Protein 2ERV (pdb70)

Solvent-accessible surface area: 14396 Å² total; per-residue (Å²): 62,21,52,4,52,5,81,8,36,13,49,58,96,16,68,2,100,16,108,5,73,2,105,77,42,136,133,32,99,182,118,92,111,78,6,74,29,14,3,14,110,1,29,6,79,3,77,1,78,27,40,122,68,8,81,27,42,75,1,117,8,89,0,39,0,97,14,44,18,75,65,39,118,61,78,58,59,16,91,10,49,8,95,8,95,5,42,9,73,17,51,110,0,8,54,19,23,1,10,23,38,129,10,100,0,50,8,112,10,40,14,71,60,53,77,96,20,44,5,39,7,85,7,30,5,10,1,13,5,22,10,122,115,95,67,16,56,2,0,7,8,88,13,112,2,88,18,81,55,144,61,23,50,8,52,5,79,7,36,14,44,61,99,24,68,2,86,15,108,5,73,0,105,86,36,131,115,54,90,198,124,84,111,77,5,46,41,13,3,11,112,2,30,5,77,3,74,2,74,70,113,25,42,77,2,118,9,90,0,38,0,94,15,50,12,70,61,42,126,63,81,65,58,16,93,8,48,8,94,8,89,4,40,7,74,18,50,167,0,34,120,24,54,0,14,21,44,126,7,94,0,48,7,110,12,39,14,67,60,57,75,101,20,48,6,40,8,87,8,29,6,11,1,12,5,23,11,127,116,100,62,13,59,0,1,5,6,83,14,111,2,87,17,76,59,133

Foldseek 3Di:
DKWKWKWWAKPVGWIKIKIKDKAWPPDWAPDDLFFTKGWIKMWMWMWTDAAVFGHIKIKIKIWIKIKTWTDDAQKIKIKIWIKIKMFMPDQTGHPDRQQHRIWMKTKIWIWIAGNQGKIKIWMKIKIHHVPPGPPGRIMITIIIMIMHHD/DKWKWKWWAKPVGWIKIKIKDKAWPPDWDPQDLQFTKGWIKMWMWMWAPACIKIKIWIWTKIKTWGDDAFKIKIKIWIKTKMFIPAQCGHNFGQQHRIWMKTKIWIWIQGNQRKIKIWMKIKIHHVPPGPPGRIMIITIIMIMHHD

Secondary structure (DSSP, 8-state):
-EEEEEEEE-TTS-EEEEEEEEEE----EEEETTEEEEEEEEEEEEEE---SS-SSEEEEEEEEEEEEEE--SSEEEEEEEEEEEEEESSSEETTEE-S-SEEEEEEEEEEEEETTS-EEEEEEEEEE-TTSSTT---EEEEEE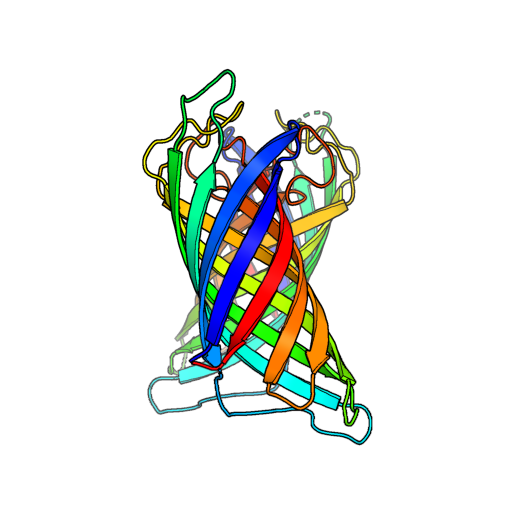EEEEE-/-EEEEEEEE-TTS-EEEEEEEEEE----EEEETTEEEEEEEEEEEEEE----EEEEEEEEEEEEEE--SSEEEEEEEEEEEEEESSSEETTEE-SSSEEEEEEEEEEEEETTS-EEEEEEEEEE-TTSSTT---EEEEEEEEEEE-

InterPro domains:
  IPR011250 Outer membrane protein/outer membrane enzyme PagP, beta-barrel [SSF56925] (33-148)
  IPR018550 Lipid A 3-O-deacylase-related [PF09411] (38-171)
  IPR018550 Lipid A 3-O-deacylase-related [PIRSF029681] (3-171)

Structure (mmCIF, N/CA/C/O backbone):
data_2ERV
#
_entry.id   2ERV
#
_cell.length_a   92.264
_cell.length_b   48.993
_cell.length_c   105.026
_cell.angle_alpha   90.00
_cell.angle_beta   115.46
_cell.angle_gamma   90.00
#
_symmetry.space_group_name_H-M   'C 1 2 1'
#
loop_
_entity.id
_entity.type
_entity.pdbx_description
1 polymer 'hypothetical protein Paer03002360'
2 non-polymer 'CALCIUM ION'
3 non-polymer 'PENTAETHYLENE GLYCOL MONODECYL ETHER'
4 water water
#
loop_
_atom_site.group_PDB
_atom_site.id
_atom_site.type_symbol
_atom_site.label_atom_id
_atom_site.label_alt_id
_atom_site.label_comp_id
_atom_site.label_asym_id
_atom_site.label_entity_id
_atom_site.label_seq_id
_atom_site.pdbx_PDB_ins_code
_atom_site.Cartn_x
_atom_site.Cartn_y
_atom_site.Cartn_z
_atom_site.occupancy
_atom_site.B_iso_or_equiv
_atom_site.auth_seq_id
_atom_site.auth_comp_id
_atom_site.auth_asym_id
_atom_site.auth_atom_id
_atom_site.pdbx_PDB_model_num
ATOM 1 N N . ALA A 1 1 ? 5.970 21.098 11.344 1.00 32.00 1 ALA A N 1
ATOM 2 C CA . ALA A 1 1 ? 6.177 21.343 12.777 1.00 29.58 1 ALA A CA 1
ATOM 3 C C . ALA A 1 1 ? 6.340 19.984 13.455 1.00 29.53 1 ALA A C 1
ATOM 4 O O . ALA A 1 1 ? 5.887 18.946 12.924 1.00 28.01 1 ALA A O 1
ATOM 6 N N . ASP A 1 2 ? 7.028 19.981 14.611 1.00 27.94 2 ASP A N 1
ATOM 7 C CA . ASP A 1 2 ? 7.429 18.752 15.271 1.00 28.28 2 ASP A CA 1
ATOM 8 C C . ASP A 1 2 ? 7.024 19.029 16.723 1.00 26.21 2 ASP A C 1
ATOM 9 O O . ASP A 1 2 ? 7.135 20.146 17.174 1.00 25.19 2 ASP A O 1
ATOM 14 N N . VAL A 1 3 ? 6.496 18.042 17.439 1.00 24.44 3 VAL A N 1
ATOM 15 C CA . VAL A 1 3 ? 6.231 18.234 18.845 1.00 24.04 3 VAL A CA 1
ATOM 16 C C . VAL A 1 3 ? 7.307 17.421 19.593 1.00 24.45 3 VAL A C 1
ATOM 17 O O . VAL A 1 3 ? 7.765 16.384 19.095 1.00 24.84 3 VAL A O 1
ATOM 21 N N . SER A 1 4 ? 7.713 17.877 20.769 1.00 24.32 4 SER A N 1
ATOM 22 C CA . SER A 1 4 ? 8.721 17.151 21.525 1.00 25.00 4 SER A CA 1
ATOM 23 C C . SER A 1 4 ? 8.365 17.061 22.994 1.00 25.66 4 SER A C 1
ATOM 24 O O . SER A 1 4 ? 7.639 17.902 23.515 1.00 25.39 4 SER A O 1
ATOM 27 N N . ALA A 1 5 ? 8.853 16.007 23.633 1.00 26.12 5 ALA A N 1
ATOM 28 C CA . ALA A 1 5 ? 8.684 15.831 25.073 1.00 25.69 5 ALA A CA 1
ATOM 29 C C . ALA A 1 5 ? 10.058 15.538 25.595 1.00 26.52 5 ALA A C 1
ATOM 30 O O . ALA A 1 5 ? 10.823 14.878 24.898 1.00 27.41 5 ALA A O 1
ATOM 32 N N . ALA A 1 6 ? 10.376 16.065 26.783 1.00 24.97 6 ALA A N 1
ATOM 33 C CA . ALA A 1 6 ? 11.706 15.889 27.378 1.00 26.83 6 ALA A CA 1
ATOM 34 C C . ALA A 1 6 ? 11.605 15.831 28.871 1.00 26.71 6 ALA A C 1
ATOM 35 O O . ALA A 1 6 ? 10.923 16.685 29.502 1.00 26.27 6 ALA A O 1
ATOM 37 N N . VAL A 1 7 ? 12.271 14.829 29.437 1.00 26.51 7 VAL A N 1
ATOM 38 C CA . VAL A 1 7 ? 12.397 14.726 30.892 1.00 25.40 7 VAL A CA 1
ATOM 39 C C . VAL A 1 7 ? 13.831 14.935 31.267 1.00 24.20 7 VAL A C 1
ATOM 40 O O . VAL A 1 7 ? 14.734 14.419 30.615 1.00 23.66 7 VAL A O 1
ATOM 44 N N . GLY A 1 8 ? 14.073 15.622 32.372 1.00 23.96 8 GLY A N 1
ATOM 45 C CA . GLY A 1 8 ? 15.447 15.942 32.725 1.00 23.60 8 GLY A CA 1
ATOM 46 C C . GLY A 1 8 ? 15.598 16.260 34.182 1.00 23.18 8 GLY A C 1
ATOM 47 O O . GLY A 1 8 ? 14.657 16.061 34.970 1.00 22.76 8 GLY A O 1
ATOM 48 N N . ALA A 1 9 ? 16.782 16.750 34.547 1.00 22.23 9 ALA A N 1
ATOM 49 C CA . ALA A 1 9 ? 17.056 17.134 35.938 1.00 23.27 9 ALA A CA 1
ATOM 50 C C . ALA A 1 9 ? 17.926 18.362 35.992 1.00 22.62 9 ALA A C 1
ATOM 51 O O . ALA A 1 9 ? 18.711 18.604 35.066 1.00 23.58 9 ALA A O 1
ATOM 53 N N . THR A 1 10 ? 17.832 19.130 37.071 1.00 23.66 10 THR A N 1
ATOM 54 C CA . THR A 1 10 ? 18.645 20.374 37.187 1.00 24.27 10 THR A CA 1
ATOM 55 C C . THR A 1 10 ? 20.028 20.036 37.762 1.00 25.08 10 THR A C 1
ATOM 56 O O . THR A 1 10 ? 20.258 18.900 38.169 1.00 24.95 10 THR A O 1
ATOM 60 N N . GLY A 1 11 ? 20.916 21.016 37.862 1.00 25.29 11 GLY A N 1
ATOM 61 C CA . GLY A 1 11 ? 22.174 20.800 38.616 1.00 27.48 11 GLY A CA 1
ATOM 62 C C . GLY A 1 11 ? 21.961 20.424 40.091 1.00 29.04 11 GLY A C 1
ATOM 63 O O . GLY A 1 11 ? 22.855 19.847 40.742 1.00 29.39 11 GLY A O 1
ATOM 64 N N . GLN A 1 12 ? 20.783 20.753 40.623 1.00 28.98 12 GLN A N 1
ATOM 65 C CA . GLN A 1 12 ? 20.419 20.472 42.032 1.00 28.83 12 GLN A CA 1
ATOM 66 C C . GLN A 1 12 ? 19.584 19.167 42.158 1.00 29.77 12 GLN A C 1
ATOM 67 O O . GLN A 1 12 ? 19.033 18.849 43.222 1.00 29.90 12 GLN A O 1
ATOM 73 N N . SER A 1 13 ? 19.518 18.415 41.070 1.00 29.33 13 SER A N 1
ATOM 74 C CA . SER A 1 13 ? 18.822 17.114 41.027 1.00 31.12 13 SER A CA 1
ATOM 75 C C . SER A 1 13 ? 17.289 17.210 41.173 1.00 30.52 13 SER A C 1
ATOM 76 O O . SER A 1 13 ? 16.648 16.239 41.591 1.00 32.57 13 SER A O 1
ATOM 79 N N . GLY A 1 14 ? 16.695 18.356 40.838 1.00 28.50 14 GLY A N 1
ATOM 80 C CA . GLY A 1 14 ? 15.237 18.443 40.734 1.00 27.00 14 GLY A CA 1
ATOM 81 C C . GLY A 1 14 ? 14.811 18.063 39.311 1.00 26.82 14 GLY A C 1
ATOM 82 O O . GLY A 1 14 ? 15.572 18.244 38.368 1.00 26.36 14 GLY A O 1
ATOM 83 N N . MET A 1 15 ? 13.592 17.568 39.140 1.00 25.82 15 MET A N 1
ATOM 84 C CA . MET A 1 15 ? 13.097 17.094 37.799 1.00 25.54 15 MET A CA 1
ATOM 85 C C . MET A 1 15 ? 12.630 18.291 36.978 1.00 24.02 15 MET A C 1
ATOM 86 O O . MET A 1 15 ? 12.199 19.265 37.556 1.00 25.33 15 MET A O 1
ATOM 91 N N . THR A 1 16 ? 12.732 18.210 35.657 1.00 22.55 16 THR A N 1
ATOM 92 C CA . THR A 1 16 ? 12.160 19.181 34.772 1.00 22.31 16 THR A CA 1
ATOM 93 C C . THR A 1 16 ? 11.439 18.380 33.736 1.00 23.46 16 THR A C 1
ATOM 94 O O . THR A 1 16 ? 11.827 17.220 33.425 1.00 23.13 16 THR A O 1
ATOM 98 N N . TYR A 1 17 ? 10.383 18.959 33.193 1.00 24.12 17 TYR A N 1
ATOM 99 C CA . TYR A 1 17 ? 9.598 18.243 32.188 1.00 24.79 17 TYR A CA 1
ATOM 100 C C . TYR A 1 17 ? 9.290 19.287 31.165 1.00 24.62 17 TYR A C 1
ATOM 101 O O . TYR A 1 17 ? 8.814 20.348 31.549 1.00 25.26 17 TYR A O 1
ATOM 110 N N . ARG A 1 18 ? 9.508 19.006 29.876 1.00 23.56 18 ARG A N 1
ATOM 111 C CA . ARG A 1 18 ? 9.366 20.042 28.859 1.00 23.10 18 ARG A CA 1
ATOM 112 C C . ARG A 1 18 ? 8.549 19.566 27.688 1.00 23.93 18 ARG A C 1
ATOM 113 O O . ARG A 1 18 ? 8.782 18.480 27.159 1.00 25.45 18 ARG A O 1
ATOM 121 N N . LEU A 1 19 ? 7.596 20.380 27.265 1.00 23.40 19 LEU A N 1
ATOM 122 C CA . LEU A 1 19 ? 6.848 20.052 26.044 1.00 24.92 19 LEU A CA 1
ATOM 123 C C . LEU A 1 19 ? 7.173 21.146 25.065 1.00 25.72 19 LEU A C 1
ATOM 124 O O . LEU A 1 19 ? 7.260 22.300 25.475 1.00 24.73 19 LEU A O 1
ATOM 129 N N . GLY A 1 20 ? 7.360 20.799 23.787 1.00 24.68 20 GLY A N 1
ATOM 130 C CA . GLY A 1 20 ? 7.900 21.756 22.853 1.00 24.01 20 GLY A CA 1
ATOM 131 C C . GLY A 1 20 ? 7.284 21.650 21.469 1.00 24.33 20 GLY A C 1
ATOM 132 O O . GLY A 1 20 ? 6.735 20.621 21.086 1.00 22.90 20 GLY A O 1
ATOM 133 N N . LEU A 1 21 ? 7.369 22.736 20.721 1.00 23.80 21 LEU A N 1
ATOM 134 C CA . LEU A 1 21 ? 7.016 22.702 19.304 1.00 25.38 21 LEU A CA 1
ATOM 135 C C . LEU A 1 21 ? 8.198 23.301 18.566 1.00 25.89 21 LEU A C 1
ATOM 136 O O . LEU A 1 21 ? 8.781 24.258 19.073 1.00 25.90 21 LEU A O 1
ATOM 141 N N . SER A 1 22 ? 8.527 22.759 17.385 1.00 25.66 22 SER A N 1
ATOM 142 C CA . SER A 1 22 ? 9.686 23.135 16.607 1.00 27.41 22 SER A CA 1
ATOM 143 C C . SER A 1 22 ? 9.249 23.376 15.180 1.00 27.73 22 SER A C 1
ATOM 144 O O . SER A 1 22 ? 8.432 22.607 14.678 1.00 28.76 22 SER A O 1
ATOM 147 N N . TRP A 1 23 ? 9.836 24.395 14.520 1.00 28.31 23 TRP A N 1
ATOM 148 C CA . TRP A 1 23 ? 9.585 24.675 13.116 1.00 28.28 23 TRP A CA 1
ATOM 149 C C . TRP A 1 23 ? 10.903 24.723 12.351 1.00 28.71 23 TRP A C 1
ATOM 150 O O . TRP A 1 23 ? 11.732 25.624 12.557 1.00 27.54 23 TRP A O 1
ATOM 161 N N . ASP A 1 24 ? 11.090 23.748 11.465 1.00 29.14 24 ASP A N 1
ATOM 162 C CA . ASP A 1 24 ? 12.309 23.627 10.687 1.00 30.52 24 ASP A CA 1
ATOM 163 C C . ASP A 1 24 ? 12.459 24.904 9.864 1.00 29.90 24 ASP A C 1
ATOM 164 O O . ASP A 1 24 ? 11.488 25.344 9.268 1.00 28.50 24 ASP A O 1
ATOM 169 N N . TRP A 1 25 ? 13.668 25.466 9.786 1.00 29.20 25 TRP A N 1
ATOM 170 C CA . TRP A 1 25 ? 13.901 26.643 8.920 1.00 29.40 25 TRP A CA 1
ATOM 171 C C . TRP A 1 25 ? 13.769 26.309 7.447 1.00 30.44 25 TRP A C 1
ATOM 172 O O . TRP A 1 25 ? 13.532 27.219 6.627 1.00 31.61 25 TRP A O 1
ATOM 183 N N . ASP A 1 26 ? 13.954 25.033 7.105 1.00 30.42 26 ASP A N 1
ATOM 184 C CA . ASP A 1 26 ? 14.079 24.890 5.574 0.00 20.00 26 ASP A CA 1
ATOM 185 C C . ASP A 1 26 ? 14.982 25.788 4.402 1.00 38.81 26 ASP A C 1
ATOM 186 O O . ASP A 1 26 ? 14.603 26.579 3.537 1.00 38.85 26 ASP A O 1
ATOM 191 N N . LYS A 1 27 ? 16.028 26.014 5.191 1.00 38.22 27 LYS A N 1
ATOM 192 C CA . LYS A 1 27 ? 17.274 26.577 4.667 1.00 36.87 27 LYS A CA 1
ATOM 193 C C . LYS A 1 27 ? 18.427 25.833 5.266 1.00 35.71 27 LYS A C 1
ATOM 194 O O . LYS A 1 27 ? 18.431 25.525 6.471 1.00 35.76 27 LYS A O 1
ATOM 200 N N . SER A 1 28 ? 19.419 25.580 4.433 1.00 33.19 28 SER A N 1
ATOM 201 C CA . SER A 1 28 ? 20.673 24.958 4.819 1.00 33.04 28 SER A CA 1
ATOM 202 C C . SER A 1 28 ? 21.851 25.767 4.268 1.00 32.86 28 SER A C 1
ATOM 203 O O . SER A 1 28 ? 21.695 26.511 3.296 1.00 31.08 28 SER A O 1
ATOM 206 N N . TRP A 1 29 ? 22.992 25.655 4.940 1.00 32.76 29 TRP A N 1
ATOM 207 C CA . TRP A 1 29 ? 24.257 26.272 4.540 1.00 33.28 29 TRP A CA 1
ATOM 208 C C . TRP A 1 29 ? 25.370 25.246 4.739 1.00 33.45 29 TRP A C 1
ATOM 209 O O . TRP A 1 29 ? 25.196 24.225 5.431 1.00 32.00 29 TRP A O 1
ATOM 220 N N . TRP A 1 30 ? 26.532 25.559 4.194 1.00 34.85 30 TRP A N 1
ATOM 221 C CA . TRP A 1 30 ? 27.748 24.730 4.309 1.00 36.97 30 TRP A CA 1
ATOM 222 C C . TRP A 1 30 ? 27.516 23.263 3.984 1.00 36.84 30 TRP A C 1
ATOM 223 O O . TRP A 1 30 ? 28.093 22.374 4.637 1.00 35.48 30 TRP A O 1
ATOM 234 N N . GLN A 1 31 ? 26.715 23.010 2.949 1.00 36.46 31 GLN A N 1
ATOM 235 C CA . GLN A 1 31 ? 26.367 21.639 2.612 1.00 36.47 31 GLN A CA 1
ATOM 236 C C . GLN A 1 31 ? 27.493 20.989 1.859 1.00 36.94 31 GLN A C 1
ATOM 237 O O . GLN A 1 31 ? 27.959 21.523 0.829 1.00 36.77 31 GLN A O 1
ATOM 243 N N . THR A 1 32 ? 27.947 19.851 2.395 1.00 35.55 32 THR A N 1
ATOM 244 C CA . THR A 1 32 ? 29.029 19.049 1.808 1.00 35.70 32 THR A CA 1
ATOM 245 C C . THR A 1 32 ? 28.629 17.583 1.994 1.00 35.95 32 THR A C 1
ATOM 246 O O . THR A 1 32 ? 27.546 17.284 2.570 1.00 35.00 32 THR A O 1
ATOM 250 N N . SER A 1 33 ? 29.517 16.675 1.583 1.00 34.67 33 SER A N 1
ATOM 251 C CA . SER A 1 33 ? 29.302 15.248 1.802 1.00 35.20 33 SER A CA 1
ATOM 252 C C . SER A 1 33 ? 29.269 14.938 3.314 1.00 34.47 33 SER A C 1
ATOM 253 O O . SER A 1 33 ? 28.690 13.937 3.742 1.00 35.83 33 SER A O 1
ATOM 256 N N . THR A 1 34 ? 29.866 15.817 4.116 1.00 32.80 34 THR A N 1
ATOM 257 C CA . THR A 1 34 ? 29.888 15.659 5.568 1.00 32.76 34 THR A CA 1
ATOM 258 C C . THR A 1 34 ? 28.535 15.863 6.231 1.00 31.10 34 THR A C 1
ATOM 259 O O . THR A 1 34 ? 28.195 15.136 7.166 1.00 29.18 34 THR A O 1
ATOM 263 N N . GLY A 1 35 ? 27.765 16.836 5.738 1.00 30.00 35 GLY A N 1
ATOM 264 C CA . GLY A 1 35 ? 26.533 17.235 6.397 1.00 28.89 35 GLY A CA 1
ATOM 265 C C . GLY A 1 35 ? 26.212 18.659 5.994 1.00 30.14 35 GLY A C 1
ATOM 266 O O . GLY A 1 35 ? 26.694 19.135 4.944 1.00 28.91 35 GLY A O 1
ATOM 267 N N . ARG A 1 36 ? 25.425 19.353 6.824 1.00 28.16 36 ARG A N 1
ATOM 268 C CA . ARG A 1 36 ? 25.006 20.703 6.496 1.00 28.27 36 ARG A CA 1
ATOM 269 C C . ARG A 1 36 ? 24.698 21.392 7.812 1.00 27.36 36 ARG A C 1
ATOM 270 O O . ARG A 1 36 ? 24.376 20.719 8.815 1.00 24.03 36 ARG A O 1
ATOM 278 N N . LEU A 1 37 ? 24.797 22.726 7.783 1.00 26.23 37 LEU A N 1
ATOM 279 C CA . LEU A 1 37 ? 24.285 23.576 8.831 1.00 25.83 37 LEU A CA 1
ATOM 280 C C . LEU A 1 37 ? 22.833 23.897 8.494 1.00 26.36 37 LEU A C 1
ATOM 281 O O . LEU A 1 37 ? 22.491 24.222 7.343 1.00 25.36 37 LEU A O 1
ATOM 286 N N . THR A 1 38 ? 21.978 23.814 9.510 1.00 25.00 38 THR A N 1
ATOM 287 C CA . THR A 1 38 ? 20.583 24.196 9.361 1.00 24.79 38 THR A CA 1
ATOM 288 C C . THR A 1 38 ? 20.054 24.715 10.696 1.00 24.35 38 THR A C 1
ATOM 289 O O . THR A 1 38 ? 20.862 25.150 11.533 1.00 22.39 38 THR A O 1
ATOM 293 N N . GLY A 1 39 ? 18.732 24.692 10.904 1.00 24.54 39 GLY A N 1
ATOM 294 C CA . GLY A 1 39 ? 18.200 25.034 12.229 1.00 24.81 39 GLY A CA 1
ATOM 295 C C . GLY A 1 39 ? 16.697 25.005 12.315 1.00 25.12 39 GLY A C 1
ATOM 296 O O . GLY A 1 39 ? 15.990 24.620 11.338 1.00 24.69 39 GLY A O 1
ATOM 297 N N . TYR A 1 40 ? 16.200 25.412 13.483 1.00 24.14 40 TYR A N 1
ATOM 298 C CA . TYR A 1 40 ? 14.763 25.448 13.725 1.00 24.60 40 TYR A CA 1
ATOM 299 C C . TYR A 1 40 ? 14.399 26.465 14.793 1.00 24.63 40 TYR A C 1
ATOM 300 O O . TYR A 1 40 ? 15.261 26.869 15.606 1.00 22.58 40 TYR A O 1
ATOM 309 N N . TRP A 1 41 ? 13.134 26.892 14.779 1.00 23.95 41 TRP A N 1
ATOM 310 C CA . TRP A 1 41 ? 12.656 27.760 15.825 1.00 24.72 41 TRP A CA 1
ATOM 311 C C . TRP A 1 41 ? 12.081 26.823 16.856 1.00 25.11 41 TRP A C 1
ATOM 312 O O . TRP A 1 41 ? 11.342 25.940 16.507 1.00 25.51 41 TRP A O 1
ATOM 323 N N . ASP A 1 42 ? 12.395 27.047 18.115 1.00 25.89 42 ASP A N 1
ATOM 324 C CA . ASP A 1 42 ? 11.975 26.123 19.164 1.00 27.27 42 ASP A CA 1
ATOM 325 C C . ASP A 1 42 ? 11.169 26.876 20.259 1.00 26.57 42 ASP A C 1
ATOM 326 O O . ASP A 1 42 ? 11.679 27.821 20.886 1.00 26.65 42 ASP A O 1
ATOM 331 N N . ALA A 1 43 ? 9.930 26.451 20.463 1.00 25.53 43 ALA A N 1
ATOM 332 C CA . ALA A 1 43 ? 9.061 26.962 21.545 1.00 26.20 43 ALA A CA 1
ATOM 333 C C . ALA A 1 43 ? 8.940 25.872 22.632 1.00 26.81 43 ALA A C 1
ATOM 334 O O . ALA A 1 43 ? 8.725 24.691 22.314 1.00 26.96 43 ALA A O 1
ATOM 336 N N . GLY A 1 44 ? 9.099 26.259 23.895 1.00 25.99 44 GLY A N 1
ATOM 337 C CA . GLY A 1 44 ? 9.168 25.278 24.967 1.00 25.92 44 GLY A CA 1
ATOM 338 C C . GLY A 1 44 ? 8.299 25.680 26.139 1.00 26.97 44 GLY A C 1
ATOM 339 O O . GLY A 1 44 ? 8.239 26.859 26.524 1.00 26.53 44 GLY A O 1
ATOM 340 N N . TYR A 1 45 ? 7.596 24.706 26.700 1.00 26.37 45 TYR A N 1
ATOM 341 C CA . TYR A 1 45 ? 6.902 24.960 27.943 1.00 27.77 45 TYR A CA 1
ATOM 342 C C . TYR A 1 45 ? 7.535 23.985 28.969 1.00 25.88 45 TYR A C 1
ATOM 343 O O . TYR A 1 45 ? 7.525 22.794 28.729 1.00 25.07 45 TYR A O 1
ATOM 352 N N . THR A 1 46 ? 8.069 24.479 30.090 1.00 24.22 46 THR A N 1
ATOM 353 C CA . THR A 1 46 ? 8.835 23.592 30.998 1.00 23.30 46 THR A CA 1
ATOM 354 C C . THR A 1 46 ? 8.226 23.680 32.354 1.00 24.32 46 THR A C 1
ATOM 355 O O . THR A 1 46 ? 7.883 24.771 32.799 1.00 22.88 46 THR A O 1
ATOM 359 N N . TYR A 1 47 ? 8.066 22.529 33.002 1.00 22.52 47 TYR A N 1
ATOM 360 C CA . TYR A 1 47 ? 7.730 22.529 34.422 1.00 23.55 47 TYR A CA 1
ATOM 361 C C . TYR A 1 47 ? 8.986 22.133 35.203 1.00 21.78 47 TYR A C 1
ATOM 362 O O . TYR A 1 47 ? 9.696 21.203 34.815 1.00 21.64 47 TYR A O 1
ATOM 371 N N . TRP A 1 48 ? 9.220 22.840 36.303 1.00 20.77 48 TRP A N 1
ATOM 372 C CA . TRP A 1 48 ? 10.395 22.678 37.136 1.00 21.86 48 TRP A CA 1
ATOM 373 C C . TRP A 1 48 ? 9.898 22.274 38.494 1.00 22.17 48 TRP A C 1
ATOM 374 O O . TRP A 1 48 ? 9.237 23.100 39.140 1.00 23.55 48 TRP A O 1
ATOM 385 N N . GLU A 1 49 ? 10.275 21.089 38.947 1.00 23.56 49 GLU A N 1
ATOM 386 C CA . GLU A 1 49 ? 9.980 20.601 40.281 1.00 26.53 49 GLU A CA 1
ATOM 387 C C . GLU A 1 49 ? 10.468 21.607 41.322 1.00 26.84 49 GLU A C 1
ATOM 388 O O . GLU A 1 49 ? 11.527 22.249 41.144 1.00 26.26 49 GLU A O 1
ATOM 394 N N . GLY A 1 50 ? 9.699 21.757 42.403 1.00 26.09 50 GLY A N 1
ATOM 395 C CA . GLY A 1 50 ? 10.049 22.728 43.446 1.00 26.37 50 GLY A CA 1
ATOM 396 C C . GLY A 1 50 ? 11.302 22.290 44.163 1.00 27.87 50 GLY A C 1
ATOM 397 O O . GLY A 1 50 ? 11.755 21.170 44.004 1.00 27.91 50 GLY A O 1
ATOM 398 N N . GLY A 1 51 ? 11.869 23.176 44.975 1.00 27.48 51 GLY A N 1
ATOM 399 C CA . GLY A 1 51 ? 13.044 22.844 45.752 1.00 29.19 51 GLY A CA 1
ATOM 400 C C . GLY A 1 51 ? 13.002 23.765 46.958 1.00 30.33 51 GLY A C 1
ATOM 401 O O . GLY A 1 51 ? 11.931 24.169 47.378 1.00 28.81 51 GLY A O 1
ATOM 402 N N . ASP A 1 52 ? 14.142 24.189 47.477 1.00 31.61 52 ASP A N 1
ATOM 403 C CA . ASP A 1 52 ? 14.023 25.003 48.671 1.00 33.37 52 ASP A CA 1
ATOM 404 C C . ASP A 1 52 ? 13.745 26.490 48.449 1.00 33.39 52 ASP A C 1
ATOM 405 O O . ASP A 1 52 ? 13.424 27.210 49.414 1.00 33.11 52 ASP A O 1
ATOM 410 N N . GLU A 1 53 ? 13.821 26.965 47.196 1.00 32.71 53 GLU A N 1
ATOM 411 C CA . GLU A 1 53 ? 13.420 28.359 46.903 1.00 32.33 53 GLU A CA 1
ATOM 412 C C . GLU A 1 53 ? 12.009 28.636 46.403 1.00 33.67 53 GLU A C 1
ATOM 413 O O . GLU A 1 53 ? 11.387 29.626 46.839 1.00 32.40 53 GLU A O 1
ATOM 419 N N . GLY A 1 54 ? 11.545 27.830 45.428 1.00 34.32 54 GLY A N 1
ATOM 420 C CA . GLY A 1 54 ? 10.158 27.862 44.962 1.00 33.95 54 GLY A CA 1
ATOM 421 C C . GLY A 1 54 ? 9.473 26.493 45.024 1.00 34.52 54 GLY A C 1
ATOM 422 O O . GLY A 1 54 ? 10.161 25.432 45.048 1.00 34.73 54 GLY A O 1
ATOM 423 N N . ALA A 1 55 ? 8.137 26.493 45.111 1.00 32.77 55 ALA A N 1
ATOM 424 C CA . ALA A 1 55 ? 7.361 25.285 44.809 1.00 31.62 55 ALA A CA 1
ATOM 425 C C . ALA A 1 55 ? 7.523 25.131 43.300 1.00 29.80 55 ALA A C 1
ATOM 426 O O . ALA A 1 55 ? 8.379 25.808 42.695 1.00 29.16 55 ALA A O 1
ATOM 428 N N . GLY A 1 56 ? 6.723 24.268 42.680 1.00 28.48 56 GLY A N 1
ATOM 429 C CA . GLY A 1 56 ? 6.851 24.038 41.245 1.00 25.78 56 GLY A CA 1
ATOM 430 C C . GLY A 1 56 ? 6.598 25.299 40.449 1.00 25.37 56 GLY A C 1
ATOM 431 O O . GLY A 1 56 ? 5.711 26.074 40.785 1.00 24.38 56 GLY A O 1
ATOM 432 N N . LYS A 1 57 ? 7.345 25.473 39.358 1.00 23.07 57 LYS A N 1
ATOM 433 C CA . LYS A 1 57 ? 7.272 26.675 38.529 1.00 24.26 57 LYS A CA 1
ATOM 434 C C . LYS A 1 57 ? 7.224 26.294 37.032 1.00 23.74 57 LYS A C 1
ATOM 435 O O . LYS A 1 57 ? 7.468 25.154 36.676 1.00 21.88 57 LYS A O 1
ATOM 441 N N . HIS A 1 58 ? 6.904 27.253 36.179 1.00 23.94 58 HIS A N 1
ATOM 442 C CA . HIS A 1 58 ? 6.743 26.977 34.740 1.00 26.43 58 HIS A CA 1
ATOM 443 C C . HIS A 1 58 ? 7.541 28.026 33.995 1.00 26.58 58 HIS A C 1
ATOM 444 O O . HIS A 1 58 ? 7.681 29.151 34.475 1.00 27.34 58 HIS A O 1
ATOM 451 N N . SER A 1 59 ? 8.072 27.666 32.843 1.00 25.88 59 SER A N 1
ATOM 452 C CA . SER A 1 59 ? 8.735 28.646 31.998 1.00 26.86 59 SER A CA 1
ATOM 453 C C . SER A 1 59 ? 8.238 28.488 30.561 1.00 28.04 59 SER A C 1
ATOM 454 O O . SER A 1 59 ? 7.896 27.390 30.129 1.00 26.93 59 SER A O 1
ATOM 457 N N . LEU A 1 60 ? 8.188 29.604 29.842 1.00 28.93 60 LEU A N 1
ATOM 458 C CA . LEU A 1 60 ? 7.861 29.596 28.422 1.00 28.99 60 LEU A CA 1
ATOM 459 C C . LEU A 1 60 ? 9.118 30.155 27.764 1.00 28.40 60 LEU A C 1
ATOM 460 O O . LEU A 1 60 ? 9.629 31.185 28.176 1.00 27.12 60 LEU A O 1
ATOM 465 N N . SER A 1 61 ? 9.608 29.472 26.745 1.00 26.36 61 SER A N 1
ATOM 466 C CA . SER A 1 61 ? 10.844 29.917 26.106 1.00 26.32 61 SER A CA 1
ATOM 467 C C . SER A 1 61 ? 10.738 29.811 24.592 1.00 25.69 61 SER A C 1
ATOM 468 O O . SER A 1 61 ? 9.903 29.080 24.034 1.00 25.78 61 SER A O 1
ATOM 471 N N . PHE A 1 62 ? 11.550 30.601 23.917 1.00 26.07 62 PHE A N 1
ATOM 472 C CA . PHE A 1 62 ? 11.586 30.604 22.493 1.00 26.26 62 PHE A CA 1
ATOM 473 C C . PHE A 1 62 ? 13.018 30.882 22.014 1.00 25.63 62 PHE A C 1
ATOM 474 O O . PHE A 1 62 ? 13.646 31.819 22.481 1.00 25.64 62 PHE A O 1
ATOM 482 N N . ALA A 1 63 ? 13.526 30.056 21.094 1.00 24.25 63 ALA A N 1
ATOM 483 C CA . ALA A 1 63 ? 14.912 30.159 20.627 1.00 25.77 63 ALA A CA 1
ATOM 484 C C . ALA A 1 63 ? 15.061 29.773 19.174 1.00 25.39 63 ALA A C 1
ATOM 485 O O . ALA A 1 63 ? 14.407 28.807 18.722 1.00 26.09 63 ALA A O 1
ATOM 487 N N . PRO A 1 64 ? 15.912 30.511 18.431 1.00 25.30 64 PRO A N 1
ATOM 488 C CA . PRO A 1 64 ? 16.467 29.965 17.199 1.00 24.75 64 PRO A CA 1
ATOM 489 C C . PRO A 1 64 ? 17.498 28.939 17.635 1.00 24.72 64 PRO A C 1
ATOM 490 O O . PRO A 1 64 ? 18.260 29.183 18.598 1.00 25.49 64 PRO A O 1
ATOM 494 N N . VAL A 1 65 ? 17.492 27.780 16.993 1.00 22.69 65 VAL A N 1
ATOM 495 C CA . VAL A 1 65 ? 18.442 26.716 17.327 1.00 23.33 65 VAL A CA 1
ATOM 496 C C . VAL A 1 65 ? 19.161 26.287 16.037 1.00 23.33 65 VAL A C 1
ATOM 497 O O . VAL A 1 65 ? 18.512 25.818 15.100 1.00 24.06 65 VAL A O 1
ATOM 501 N N . PHE A 1 66 ? 20.478 26.417 16.010 1.00 23.16 66 PHE A N 1
ATOM 502 C CA . PHE A 1 66 ? 21.300 25.977 14.864 1.00 23.46 66 PHE A CA 1
ATOM 503 C C . PHE A 1 66 ? 21.587 24.501 15.012 1.00 23.56 66 PHE A C 1
ATOM 504 O O . PHE A 1 66 ? 21.785 24.019 16.114 1.00 22.55 66 PHE A O 1
ATOM 512 N N . VAL A 1 67 ? 21.660 23.805 13.883 1.00 22.99 67 VAL A N 1
ATOM 513 C CA . VAL A 1 67 ? 21.869 22.364 13.916 1.00 23.01 67 VAL A CA 1
ATOM 514 C C . VAL A 1 67 ? 22.911 22.051 12.922 1.00 22.96 67 VAL A C 1
ATOM 515 O O . VAL A 1 67 ? 22.789 22.470 11.763 1.00 21.99 67 VAL A O 1
ATOM 519 N N . TYR A 1 68 ? 23.913 21.277 13.309 1.00 23.67 68 TYR A N 1
ATOM 520 C CA . TYR A 1 68 ? 24.713 20.663 12.262 1.00 23.32 68 TYR A CA 1
ATOM 521 C C . TYR A 1 68 ? 24.274 19.200 12.130 1.00 24.14 68 TYR A C 1
ATOM 522 O O . TYR A 1 68 ? 24.393 18.429 13.076 1.00 24.20 68 TYR A O 1
ATOM 531 N N . GLU A 1 69 ? 23.823 18.809 10.938 1.00 24.02 69 GLU A N 1
ATOM 532 C CA . GLU A 1 69 ? 23.261 17.493 10.737 1.00 25.03 69 GLU A CA 1
ATOM 533 C C . GLU A 1 69 ? 24.231 16.779 9.840 1.00 25.63 69 GLU A C 1
ATOM 534 O O . GLU A 1 69 ? 24.477 17.224 8.733 1.00 24.40 69 GLU A O 1
ATOM 540 N N . PHE A 1 70 ? 24.806 15.691 10.334 1.00 25.19 70 PHE A N 1
ATOM 541 C CA . PHE A 1 70 ? 25.734 14.904 9.559 1.00 25.79 70 PHE A CA 1
ATOM 542 C C . PHE A 1 70 ? 24.999 13.994 8.552 1.00 26.78 70 PHE A C 1
ATOM 543 O O . PHE A 1 70 ? 23.895 13.546 8.817 1.00 25.37 70 PHE A O 1
ATOM 551 N N . ALA A 1 71 ? 25.623 13.700 7.410 1.00 28.63 71 ALA A N 1
ATOM 552 C CA . ALA A 1 71 ? 25.023 12.801 6.401 1.00 31.18 71 ALA A CA 1
ATOM 553 C C . ALA A 1 71 ? 24.545 11.460 6.999 1.00 33.07 71 ALA A C 1
ATOM 554 O O . ALA A 1 71 ? 25.113 10.925 7.962 1.00 32.69 71 ALA A O 1
ATOM 556 N N . GLY A 1 72 ? 23.466 10.921 6.453 1.00 34.51 72 GLY A N 1
ATOM 557 C CA . GLY A 1 72 ? 23.010 9.608 6.889 1.00 35.00 72 GLY A CA 1
ATOM 558 C C . GLY A 1 72 ? 21.796 9.277 6.052 1.00 36.63 72 GLY A C 1
ATOM 559 O O . GLY A 1 72 ? 21.405 10.057 5.159 1.00 35.75 72 GLY A O 1
ATOM 560 N N . ASP A 1 73 ? 21.225 8.105 6.322 1.00 36.83 73 ASP A N 1
ATOM 561 C CA . ASP A 1 73 ? 20.024 7.679 5.656 1.00 37.91 73 ASP A CA 1
ATOM 562 C C . ASP A 1 73 ? 18.990 7.463 6.748 1.00 37.95 73 ASP A C 1
ATOM 563 O O . ASP A 1 73 ? 18.337 8.441 7.174 1.00 38.17 73 ASP A O 1
ATOM 568 N N . SER A 1 74 ? 18.840 6.240 7.247 1.00 36.38 74 SER A N 1
ATOM 569 C CA . SER A 1 74 ? 17.785 6.042 8.243 1.00 36.21 74 SER A CA 1
ATOM 570 C C . SER A 1 74 ? 18.127 6.703 9.584 1.00 35.82 74 SER A C 1
ATOM 571 O O . SER A 1 74 ? 17.219 6.917 10.397 1.00 36.62 74 SER A O 1
ATOM 574 N N . ILE A 1 75 ? 19.421 7.017 9.799 1.00 35.49 75 ILE A N 1
ATOM 575 C CA . ILE A 1 75 ? 19.891 7.775 10.994 1.00 33.54 75 ILE A CA 1
ATOM 576 C C . ILE A 1 75 ? 20.882 8.891 10.652 1.00 32.80 75 ILE A C 1
ATOM 577 O O . ILE A 1 75 ? 21.974 8.634 10.123 1.00 32.76 75 ILE A O 1
ATOM 582 N N . LYS A 1 76 ? 20.532 10.136 10.993 1.00 30.86 76 LYS A N 1
ATOM 583 C CA . LYS A 1 76 ? 21.471 11.258 10.830 1.00 29.27 76 LYS A CA 1
ATOM 584 C C . LYS A 1 76 ? 21.851 11.803 12.210 1.00 27.06 76 LYS A C 1
ATOM 585 O O . LYS A 1 76 ? 21.022 12.427 12.855 1.00 26.38 76 LYS A O 1
ATOM 591 N N . PRO A 1 77 ? 23.094 11.604 12.659 1.00 25.57 77 PRO A N 1
ATOM 592 C CA . PRO A 1 77 ? 23.537 12.258 13.883 1.00 24.38 77 PRO A CA 1
ATOM 593 C C . PRO A 1 77 ? 23.522 13.755 13.724 1.00 25.72 77 PRO A C 1
ATOM 594 O O . PRO A 1 77 ? 23.759 14.264 12.599 1.00 24.17 77 PRO A O 1
ATOM 598 N N . PHE A 1 78 ? 23.276 14.483 14.834 1.00 23.93 78 PHE A N 1
ATOM 599 C CA . PHE A 1 78 ? 23.272 15.947 14.757 1.00 24.00 78 PHE A CA 1
ATOM 600 C C . PHE A 1 78 ? 23.778 16.526 16.056 1.00 23.61 78 PHE A C 1
ATOM 601 O O . PHE A 1 78 ? 23.680 15.875 17.101 1.00 20.05 78 PHE A O 1
ATOM 609 N N . ILE A 1 79 ? 24.323 17.732 15.982 1.00 23.80 79 ILE A N 1
ATOM 610 C CA . ILE A 1 79 ? 24.573 18.516 17.195 1.00 25.00 79 ILE A CA 1
ATOM 611 C C . ILE A 1 79 ? 23.826 19.848 17.065 1.00 24.37 79 ILE A C 1
ATOM 612 O O . ILE A 1 79 ? 23.555 20.335 15.948 1.00 23.83 79 ILE A O 1
ATOM 617 N N . GLU A 1 80 ? 23.425 20.438 18.186 1.00 23.59 80 GLU A N 1
ATOM 618 C CA . GLU A 1 80 ? 22.715 21.688 18.083 1.00 25.30 80 GLU A CA 1
ATOM 619 C C . GLU A 1 80 ? 23.144 22.681 19.178 1.00 23.87 80 GLU A C 1
ATOM 620 O O . GLU A 1 80 ? 23.687 22.286 20.219 1.00 23.84 80 GLU A O 1
ATOM 626 N N . ALA A 1 81 ? 22.888 23.960 18.935 1.00 23.73 81 ALA A N 1
ATOM 627 C CA . ALA A 1 81 ? 23.208 25.056 19.894 1.00 22.82 81 ALA A CA 1
ATOM 628 C C . ALA A 1 81 ? 22.307 26.215 19.615 1.00 22.75 81 ALA A C 1
ATOM 629 O O . ALA A 1 81 ? 22.069 26.553 18.457 1.00 20.67 81 ALA A O 1
ATOM 631 N N . GLY A 1 82 ? 21.819 26.887 20.656 1.00 22.88 82 GLY A N 1
ATOM 632 C CA . GLY A 1 82 ? 20.997 28.005 20.343 1.00 23.90 82 GLY A CA 1
ATOM 633 C C . GLY A 1 82 ? 21.008 28.918 21.530 1.00 24.76 82 GLY A C 1
ATOM 634 O O . GLY A 1 82 ? 21.487 28.547 22.597 1.00 23.65 82 GLY A O 1
ATOM 635 N N . ILE A 1 83 ? 20.517 30.120 21.291 1.00 24.58 83 ILE A N 1
ATOM 636 C CA . ILE A 1 83 ? 20.328 31.114 22.315 1.00 26.81 83 ILE A CA 1
ATOM 637 C C . ILE A 1 83 ? 18.953 31.655 22.166 1.00 26.48 83 ILE A C 1
ATOM 638 O O . ILE A 1 83 ? 18.572 32.120 21.074 1.00 27.43 83 ILE A O 1
ATOM 643 N N . GLY A 1 84 ? 18.217 31.716 23.274 1.00 26.44 84 GLY A N 1
ATOM 644 C CA . GLY A 1 84 ? 16.892 32.312 23.212 1.00 26.35 84 GLY A CA 1
ATOM 645 C C . GLY A 1 84 ? 16.509 33.100 24.442 1.00 26.21 84 GLY A C 1
ATOM 646 O O . GLY A 1 84 ? 17.368 33.533 25.187 1.00 24.64 84 GLY A O 1
ATOM 647 N N . VAL A 1 85 ? 15.200 33.229 24.650 1.00 26.08 85 VAL A N 1
ATOM 648 C CA . VAL A 1 85 ? 14.665 34.001 25.763 1.00 27.71 85 VAL A CA 1
ATOM 649 C C . VAL A 1 85 ? 13.620 33.144 26.454 1.00 27.39 85 VAL A C 1
ATOM 650 O O . VAL A 1 85 ? 12.988 32.339 25.795 1.00 29.21 85 VAL A O 1
ATOM 654 N N . ALA A 1 86 ? 13.454 33.342 27.756 1.00 27.43 86 ALA A N 1
ATOM 655 C CA . ALA A 1 86 ? 12.537 32.560 28.596 1.00 27.40 86 ALA A CA 1
ATOM 656 C C . ALA A 1 86 ? 11.891 33.475 29.631 1.00 26.59 86 ALA A C 1
ATOM 657 O O . ALA A 1 86 ? 12.543 34.393 30.138 1.00 26.29 86 ALA A O 1
ATOM 659 N N . ALA A 1 87 ? 10.630 33.185 29.972 1.00 24.90 87 ALA A N 1
ATOM 660 C CA . ALA A 1 87 ? 9.915 33.874 31.033 1.00 25.29 87 ALA A CA 1
ATOM 661 C C . ALA A 1 87 ? 9.453 32.808 32.016 1.00 25.94 87 ALA A C 1
ATOM 662 O O . ALA A 1 87 ? 8.773 31.862 31.601 1.00 25.18 87 ALA A O 1
ATOM 664 N N . PHE A 1 88 ? 9.835 32.965 33.288 1.00 25.10 88 PHE A N 1
ATOM 665 C CA . PHE A 1 88 ? 9.438 32.050 34.328 1.00 26.96 88 PHE A CA 1
ATOM 666 C C . PHE A 1 88 ? 8.222 32.604 35.081 1.00 27.87 88 PHE A C 1
ATOM 667 O O . PHE A 1 88 ? 7.992 33.842 35.118 1.00 27.77 88 PHE A O 1
ATOM 675 N N . SER A 1 89 ? 7.471 31.688 35.681 1.00 28.48 89 SER A N 1
ATOM 676 C CA . SER A 1 89 ? 6.272 32.050 36.442 1.00 29.42 89 SER A CA 1
ATOM 677 C C . SER A 1 89 ? 6.605 32.656 37.802 1.00 30.83 89 SER A C 1
ATOM 678 O O . SER A 1 89 ? 5.706 33.188 38.469 1.00 32.81 89 SER A O 1
ATOM 681 N N . GLY A 1 90 ? 7.874 32.605 38.223 1.00 30.77 90 GLY A N 1
ATOM 682 C CA . GLY A 1 90 ? 8.323 33.326 39.451 1.00 31.09 90 GLY A CA 1
ATOM 683 C C . GLY A 1 90 ? 9.825 33.529 39.376 1.00 31.85 90 GLY A C 1
ATOM 684 O O . GLY A 1 90 ? 10.462 33.089 38.408 1.00 32.43 90 GLY A O 1
ATOM 685 N N . THR A 1 91 ? 10.409 34.205 40.360 1.00 31.50 91 THR A N 1
ATOM 686 C CA . THR A 1 91 ? 11.846 34.452 40.338 1.00 30.70 91 THR A CA 1
ATOM 687 C C . THR A 1 91 ? 12.620 33.391 41.110 1.00 30.36 91 THR A C 1
ATOM 688 O O . THR A 1 91 ? 13.850 33.382 41.053 1.00 30.50 91 THR A O 1
ATOM 692 N N . ARG A 1 92 ? 11.931 32.554 41.881 1.00 29.21 92 ARG A N 1
ATOM 693 C CA . ARG A 1 92 ? 12.583 31.455 42.604 1.00 30.11 92 ARG A CA 1
ATOM 694 C C . ARG A 1 92 ? 12.110 30.130 42.021 1.00 29.04 92 ARG A C 1
ATOM 695 O O . ARG A 1 92 ? 10.930 29.899 41.913 1.00 30.17 92 ARG A O 1
ATOM 703 N N . VAL A 1 93 ? 13.041 29.286 41.606 1.00 28.81 93 VAL A N 1
ATOM 704 C CA . VAL A 1 93 ? 12.728 28.045 40.897 1.00 26.77 93 VAL A CA 1
ATOM 705 C C . VAL A 1 93 ? 13.676 26.998 41.464 1.00 27.08 93 VAL A C 1
ATOM 706 O O . VAL A 1 93 ? 14.885 27.253 41.598 1.00 24.76 93 VAL A O 1
ATOM 710 N N . GLY A 1 94 ? 13.132 25.841 41.817 1.00 25.63 94 GLY A N 1
ATOM 711 C CA . GLY A 1 94 ? 13.912 24.784 42.407 1.00 26.79 94 GLY A CA 1
ATOM 712 C C . GLY A 1 94 ? 14.615 25.328 43.633 1.00 27.15 94 GLY A C 1
ATOM 713 O O . GLY A 1 94 ? 13.978 25.977 44.465 1.00 26.54 94 GLY A O 1
ATOM 714 N N . ASP A 1 95 ? 15.924 25.113 43.715 1.00 26.84 95 ASP A N 1
ATOM 715 C CA . ASP A 1 95 ? 16.731 25.650 44.807 1.00 27.74 95 ASP A CA 1
ATOM 716 C C . ASP A 1 95 ? 17.307 27.026 44.461 1.00 27.78 95 ASP A C 1
ATOM 717 O O . ASP A 1 95 ? 18.181 27.498 45.162 1.00 26.12 95 ASP A O 1
ATOM 722 N N . GLN A 1 96 ? 16.847 27.672 43.379 1.00 27.41 96 GLN A N 1
ATOM 723 C CA . GLN A 1 96 ? 17.571 28.823 42.798 1.00 26.39 96 GLN A CA 1
ATOM 724 C C . GLN A 1 96 ? 16.794 30.136 42.891 1.00 26.77 96 GLN A C 1
ATOM 725 O O . GLN A 1 96 ? 15.612 30.162 42.652 1.00 26.38 96 GLN A O 1
ATOM 731 N N . ASN A 1 97 ? 17.480 31.226 43.235 1.00 27.06 97 ASN A N 1
ATOM 732 C CA . ASN A 1 97 ? 16.873 32.554 43.138 1.00 28.33 97 ASN A CA 1
ATOM 733 C C . ASN A 1 97 ? 17.400 33.189 41.885 1.00 28.05 97 ASN A C 1
ATOM 734 O O . ASN A 1 97 ? 18.569 33.597 41.826 1.00 28.23 97 ASN A O 1
ATOM 739 N N . LEU A 1 98 ? 16.570 33.197 40.849 1.00 28.17 98 LEU A N 1
ATOM 740 C CA . LEU A 1 98 ? 16.961 33.737 39.548 1.00 29.25 98 LEU A CA 1
ATOM 741 C C . LEU A 1 98 ? 17.054 35.265 39.495 1.00 31.57 98 LEU A C 1
ATOM 742 O O . LEU A 1 98 ? 17.655 35.825 38.565 1.00 32.43 98 LEU A O 1
ATOM 747 N N . GLY A 1 99 ? 16.403 35.939 40.444 1.00 32.39 99 GLY A N 1
ATOM 748 C CA . GLY A 1 99 ? 16.398 37.410 40.464 1.00 34.39 99 GLY A CA 1
ATOM 749 C C . GLY A 1 99 ? 15.303 38.003 39.606 1.00 34.35 99 GLY A C 1
ATOM 750 O O . GLY A 1 99 ? 14.534 38.862 40.057 1.00 34.30 99 GLY A O 1
ATOM 751 N N . SER A 1 100 ? 15.229 37.534 38.369 1.00 34.11 100 SER A N 1
ATOM 752 C CA . SER A 1 100 ? 14.225 37.977 37.417 1.00 33.83 100 SER A CA 1
ATOM 753 C C . SER A 1 100 ? 13.426 36.784 36.863 1.00 33.42 100 SER A C 1
ATOM 754 O O . SER A 1 100 ? 13.941 35.665 36.798 1.00 32.37 100 SER A O 1
ATOM 757 N N . SER A 1 101 ? 12.183 37.055 36.472 1.00 32.38 101 SER A N 1
ATOM 758 C CA . SER A 1 101 ? 11.310 36.152 35.726 1.00 33.24 101 SER A CA 1
ATOM 759 C C . SER A 1 101 ? 11.859 35.978 34.315 1.00 32.62 101 SER A C 1
ATOM 760 O O . SER A 1 101 ? 11.913 34.858 33.793 1.00 32.24 101 SER A O 1
ATOM 763 N N . LEU A 1 102 ? 12.281 37.080 33.697 1.00 32.24 102 LEU A N 1
ATOM 764 C CA . LEU A 1 102 ? 12.843 37.048 32.353 1.00 32.26 102 LEU A CA 1
ATOM 765 C C . LEU A 1 102 ? 14.327 36.664 32.357 1.00 32.02 102 LEU A C 1
ATOM 766 O O . LEU A 1 102 ? 15.129 37.204 33.162 1.00 30.77 102 LEU A O 1
ATOM 771 N N . ASN A 1 103 ? 14.687 35.747 31.443 1.00 30.95 103 ASN A N 1
ATOM 772 C CA . ASN A 1 103 ? 16.022 35.162 31.437 1.00 30.62 103 ASN A CA 1
ATOM 773 C C . ASN A 1 103 ? 16.393 34.771 30.027 1.00 30.69 103 ASN A C 1
ATOM 774 O O . ASN A 1 103 ? 15.503 34.551 29.195 1.00 30.69 103 ASN A O 1
ATOM 779 N N . PHE A 1 104 ? 17.699 34.640 29.764 1.00 29.29 104 PHE A N 1
ATOM 780 C CA . PHE A 1 104 ? 18.157 34.098 28.489 1.00 28.77 104 PHE A CA 1
ATOM 781 C C . PHE A 1 104 ? 18.119 32.575 28.620 1.00 28.32 104 PHE A C 1
ATOM 782 O O . PHE A 1 104 ? 18.113 32.049 29.721 1.00 27.20 104 PHE A O 1
ATOM 790 N N . GLU A 1 105 ? 18.072 31.892 27.490 1.00 28.11 105 GLU A N 1
ATOM 791 C CA . GLU A 1 105 ? 18.141 30.439 27.426 1.00 28.82 105 GLU A CA 1
ATOM 792 C C . GLU A 1 105 ? 19.330 30.121 26.551 1.00 28.37 105 GLU A C 1
ATOM 793 O O . GLU A 1 105 ? 19.302 30.511 25.402 1.00 29.01 105 GLU A O 1
ATOM 799 N N . ASP A 1 106 ? 20.370 29.464 27.081 1.00 27.58 106 ASP A N 1
ATOM 800 C CA . ASP A 1 106 ? 21.518 28.983 26.280 1.00 26.81 106 ASP A CA 1
ATOM 801 C C . ASP A 1 106 ? 21.488 27.475 26.262 1.00 26.43 106 ASP A C 1
ATOM 802 O O . ASP A 1 106 ? 21.370 26.858 27.331 1.00 24.82 106 ASP A O 1
ATOM 807 N N . ARG A 1 107 ? 21.575 26.867 25.075 1.00 25.55 107 ARG A N 1
ATOM 808 C CA . ARG A 1 107 ? 21.410 25.426 25.002 1.00 25.24 107 ARG A CA 1
ATOM 809 C C . ARG A 1 107 ? 22.395 24.780 24.038 1.00 24.44 107 ARG A C 1
ATOM 810 O O . ARG A 1 107 ? 22.808 25.403 23.041 1.00 23.65 107 ARG A O 1
ATOM 818 N N . ILE A 1 108 ? 22.768 23.546 24.352 1.00 23.47 108 ILE A N 1
ATOM 819 C CA . ILE A 1 108 ? 23.456 22.641 23.401 1.00 23.82 108 ILE A CA 1
ATOM 820 C C . ILE A 1 108 ? 22.793 21.288 23.444 1.00 23.90 108 ILE A C 1
ATOM 821 O O . ILE A 1 108 ? 22.055 20.989 24.375 1.00 25.56 108 ILE A O 1
ATOM 826 N N . GLY A 1 109 ? 23.052 20.450 22.454 1.00 23.27 109 GLY A N 1
ATOM 827 C CA . GLY A 1 109 ? 22.346 19.197 22.356 1.00 21.77 109 GLY A CA 1
ATOM 828 C C . GLY A 1 109 ? 23.011 18.342 21.274 1.00 21.77 109 GLY A C 1
ATOM 829 O O . GLY A 1 109 ? 23.778 18.855 20.437 1.00 21.47 109 GLY A O 1
ATOM 830 N N . ALA A 1 110 ? 22.673 17.058 21.283 1.00 21.52 110 ALA A N 1
ATOM 831 C CA . ALA A 1 110 ? 23.140 16.118 20.275 1.00 22.68 110 ALA A CA 1
ATOM 832 C C . ALA A 1 110 ? 22.107 14.990 20.193 1.00 23.77 110 ALA A C 1
ATOM 833 O O . ALA A 1 110 ? 21.415 14.674 21.196 1.00 24.12 110 ALA A O 1
ATOM 835 N N . GLY A 1 111 ? 21.937 14.408 19.016 1.00 23.59 111 GLY A N 1
ATOM 836 C CA . GLY A 1 111 ? 21.136 13.212 18.948 1.00 23.80 111 GLY A CA 1
ATOM 837 C C . GLY A 1 111 ? 21.096 12.568 17.599 1.00 24.27 111 GLY A C 1
ATOM 838 O O . GLY A 1 111 ? 22.014 12.707 16.796 1.00 23.97 111 GLY A O 1
ATOM 839 N N . LEU A 1 112 ? 20.029 11.803 17.372 1.00 25.11 112 LEU A N 1
ATOM 840 C CA . LEU A 1 112 ? 19.867 11.058 16.121 1.00 25.18 112 LEU A CA 1
ATOM 841 C C . LEU A 1 112 ? 18.561 11.453 15.493 1.00 26.01 112 LEU A C 1
ATOM 842 O O . LEU A 1 112 ? 17.507 11.489 16.158 1.00 24.44 112 LEU A O 1
ATOM 847 N N . LYS A 1 113 ? 18.618 11.761 14.201 1.00 26.48 113 LYS A N 1
ATOM 848 C CA . LYS A 1 113 ? 17.390 11.990 13.501 1.00 27.41 113 LYS A CA 1
ATOM 849 C C . LYS A 1 113 ? 17.097 10.814 12.561 1.00 28.45 113 LYS A C 1
ATOM 850 O O . LYS A 1 113 ? 17.938 10.463 11.739 1.00 27.21 113 LYS A O 1
ATOM 856 N N . PHE A 1 114 ? 15.893 10.262 12.661 1.00 30.04 114 PHE A N 1
ATOM 857 C CA . PHE A 1 114 ? 15.475 9.073 11.898 1.00 31.21 114 PHE A CA 1
ATOM 858 C C . PHE A 1 114 ? 14.835 9.404 10.582 1.00 32.47 114 PHE A C 1
ATOM 859 O O . PHE A 1 114 ? 14.430 10.530 10.362 1.00 31.87 114 PHE A O 1
ATOM 867 N N . ALA A 1 115 ? 14.728 8.397 9.713 1.00 33.77 115 ALA A N 1
ATOM 868 C CA . ALA A 1 115 ? 14.199 8.571 8.359 1.00 34.05 115 ALA A CA 1
ATOM 869 C C . ALA A 1 115 ? 12.734 9.002 8.352 1.00 34.86 115 ALA A C 1
ATOM 870 O O . ALA A 1 115 ? 12.305 9.755 7.467 1.00 35.75 115 ALA A O 1
ATOM 872 N N . ASN A 1 116 ? 11.970 8.528 9.328 1.00 34.36 116 ASN A N 1
ATOM 873 C CA . ASN A 1 116 ? 10.580 8.947 9.466 1.00 35.38 116 ASN A CA 1
ATOM 874 C C . ASN A 1 116 ? 10.405 10.354 10.050 1.00 33.91 116 ASN A C 1
ATOM 875 O O . ASN A 1 116 ? 9.290 10.773 10.374 1.00 34.68 116 ASN A O 1
ATOM 880 N N . GLY A 1 117 ? 11.510 11.080 10.201 1.00 32.90 117 GLY A N 1
ATOM 881 C CA . GLY A 1 117 ? 11.453 12.417 10.740 1.00 30.38 117 GLY A CA 1
ATOM 882 C C . GLY A 1 117 ? 11.420 12.559 12.256 1.00 29.75 117 GLY A C 1
ATOM 883 O O . GLY A 1 117 ? 11.436 13.689 12.762 1.00 27.26 117 GLY A O 1
ATOM 884 N N . GLN A 1 118 ? 11.376 11.444 12.991 1.00 28.58 118 GLN A N 1
ATOM 885 C CA . GLN A 1 118 ? 11.447 11.537 14.439 1.00 28.27 118 GLN A CA 1
ATOM 886 C C . GLN A 1 118 ? 12.909 11.702 14.854 1.00 27.84 118 GLN A C 1
ATOM 887 O O . GLN A 1 118 ? 13.850 11.419 14.079 1.00 27.04 118 GLN A O 1
ATOM 893 N N . SER A 1 119 ? 13.108 12.166 16.072 1.00 26.14 119 SER A N 1
ATOM 894 C CA . SER A 1 119 ? 14.453 12.299 16.591 1.00 25.92 119 SER A CA 1
ATOM 895 C C . SER A 1 119 ? 14.472 12.030 18.094 1.00 25.64 119 SER A C 1
ATOM 896 O O . SER A 1 119 ? 13.449 12.145 18.776 1.00 24.76 119 SER A O 1
ATOM 899 N N . VAL A 1 120 ? 15.640 11.664 18.581 1.00 24.75 120 VAL A N 1
ATOM 900 C CA . VAL A 1 120 ? 15.893 11.446 19.991 1.00 25.35 120 VAL A CA 1
ATOM 901 C C . VAL A 1 120 ? 17.262 12.049 20.320 1.00 24.88 120 VAL A C 1
ATOM 902 O O . VAL A 1 120 ? 18.185 12.038 19.490 1.00 24.65 120 VAL A O 1
ATOM 906 N N . GLY A 1 121 ? 17.437 12.540 21.540 1.00 23.67 121 GLY A N 1
ATOM 907 C CA . GLY A 1 121 ? 18.711 13.178 21.829 1.00 23.99 121 GLY A CA 1
ATOM 908 C C . GLY A 1 121 ? 18.791 13.601 23.258 1.00 24.22 121 GLY A C 1
ATOM 909 O O . GLY A 1 121 ? 17.906 13.256 24.046 1.00 22.81 121 GLY A O 1
ATOM 910 N N . VAL A 1 122 ? 19.894 14.261 23.585 1.00 23.68 122 VAL A N 1
ATOM 911 C CA . VAL A 1 122 ? 20.098 14.875 24.866 1.00 25.43 122 VAL A CA 1
ATOM 912 C C . VAL A 1 122 ? 20.287 16.386 24.688 1.00 24.98 122 VAL A C 1
ATOM 913 O O . VAL A 1 122 ? 20.720 16.880 23.630 1.00 24.46 122 VAL A O 1
ATOM 917 N N . ARG A 1 123 ? 19.927 17.117 25.732 1.00 25.21 123 ARG A N 1
ATOM 918 C CA . ARG A 1 123 ? 20.010 18.579 25.683 1.00 25.88 123 ARG A CA 1
ATOM 919 C C . ARG A 1 123 ? 20.576 19.046 27.026 1.00 23.99 123 ARG A C 1
ATOM 920 O O . ARG A 1 123 ? 20.248 18.475 28.067 1.00 23.33 123 ARG A O 1
ATOM 928 N N . ALA A 1 124 ? 21.405 20.074 27.015 1.00 22.55 124 ALA A N 1
ATOM 929 C CA . ALA A 1 124 ? 21.748 20.765 28.269 1.00 22.91 124 ALA A CA 1
ATOM 930 C C . ALA A 1 124 ? 21.339 22.229 28.051 1.00 22.71 124 ALA A C 1
ATOM 931 O O . ALA A 1 124 ? 21.732 22.809 27.036 1.00 22.08 124 ALA A O 1
ATOM 933 N N . ILE A 1 125 ? 20.521 22.792 28.947 1.00 21.16 125 ILE A N 1
ATOM 934 C CA . ILE A 1 125 ? 20.033 24.154 28.786 1.00 22.27 125 ILE A CA 1
ATOM 935 C C . ILE A 1 125 ? 20.308 24.909 30.061 1.00 22.72 125 ILE A C 1
ATOM 936 O O . ILE A 1 125 ? 20.115 24.372 31.151 1.00 22.89 125 ILE A O 1
ATOM 941 N N . HIS A 1 126 ? 20.797 26.137 29.912 1.00 21.19 126 HIS A N 1
ATOM 942 C CA . HIS A 1 126 ? 21.029 27.016 31.065 1.00 22.31 126 HIS A CA 1
ATOM 943 C C . HIS A 1 126 ? 20.261 28.327 30.966 1.00 22.43 126 HIS A C 1
ATOM 944 O O . HIS A 1 126 ? 20.160 28.925 29.888 1.00 22.20 126 HIS A O 1
ATOM 951 N N . TYR A 1 127 ? 19.735 28.785 32.091 1.00 22.11 127 TYR A N 1
ATOM 952 C CA . TYR A 1 127 ? 18.949 30.001 32.090 1.00 23.84 127 TYR A CA 1
ATOM 953 C C . TYR A 1 127 ? 19.550 30.969 33.103 1.00 23.59 127 TYR A C 1
ATOM 954 O O . TYR A 1 127 ? 19.777 30.588 34.252 1.00 24.29 127 TYR A O 1
ATOM 963 N N . SER A 1 128 ? 19.827 32.205 32.688 1.00 24.40 128 SER A N 1
ATOM 964 C CA . SER A 1 128 ? 20.290 33.242 33.650 1.00 24.21 128 SER A CA 1
ATOM 965 C C . SER A 1 128 ? 20.092 34.606 33.013 1.00 24.57 128 SER A C 1
ATOM 966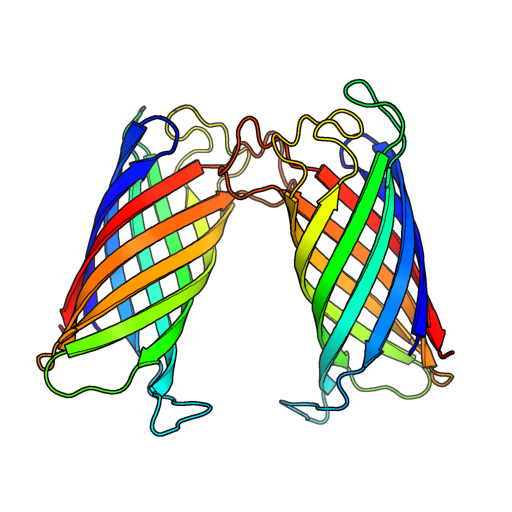 O O . SER A 1 128 ? 19.667 34.661 31.894 1.00 24.45 128 SER A O 1
ATOM 969 N N . ASN A 1 129 ? 20.418 35.691 33.719 1.00 25.42 129 ASN A N 1
ATOM 970 C CA . ASN A 1 129 ? 20.041 37.029 33.261 1.00 27.71 129 ASN A CA 1
ATOM 971 C C . ASN A 1 129 ? 21.250 37.938 32.956 1.00 27.95 129 ASN A C 1
ATOM 972 O O . ASN A 1 129 ? 21.099 39.159 32.741 1.00 28.66 129 ASN A O 1
ATOM 977 N N . ALA A 1 130 ? 22.426 37.317 32.862 1.00 27.75 130 ALA A N 1
ATOM 978 C CA . ALA A 1 130 ? 23.689 37.981 32.546 1.00 28.14 130 ALA A CA 1
ATOM 979 C C . ALA A 1 130 ? 24.084 39.049 33.566 1.00 29.06 130 ALA A C 1
ATOM 980 O O . ALA A 1 130 ? 24.790 40.016 33.214 1.00 29.57 130 ALA A O 1
ATOM 982 N N . GLY A 1 131 ? 23.654 38.855 34.815 1.00 29.39 131 GLY A N 1
ATOM 983 C CA . GLY A 1 131 ? 24.024 39.739 35.942 1.00 32.19 131 GLY A CA 1
ATOM 984 C C . GLY A 1 131 ? 23.124 40.949 36.108 1.00 33.68 131 GLY A C 1
ATOM 985 O O . GLY A 1 131 ? 23.344 41.820 36.993 1.00 34.52 131 GLY A O 1
ATOM 986 N N . LEU A 1 132 ? 22.085 40.981 35.276 1.00 34.06 132 LEU A N 1
ATOM 987 C CA . LEU A 1 132 ? 21.201 42.122 35.141 1.00 34.47 132 LEU A CA 1
ATOM 988 C C . LEU A 1 132 ? 20.167 42.227 36.265 1.00 35.16 132 LEU A C 1
ATOM 989 O O . LEU A 1 132 ? 19.586 43.284 36.486 1.00 35.35 132 LEU A O 1
ATOM 994 N N . LYS A 1 133 ? 19.927 41.137 36.979 1.00 34.72 133 LYS A N 1
ATOM 995 C CA . LYS A 1 133 ? 19.184 41.249 38.209 1.00 34.21 133 LYS A CA 1
ATOM 996 C C . LYS A 1 133 ? 19.720 40.246 39.212 1.00 34.48 133 LYS A C 1
ATOM 997 O O . LYS A 1 133 ? 19.640 39.011 38.973 1.00 33.88 133 LYS A O 1
ATOM 1003 N N . GLN A 1 134 ? 20.273 40.748 40.315 1.00 33.19 134 GLN A N 1
ATOM 1004 C CA . GLN A 1 134 ? 20.847 39.884 41.368 1.00 34.18 134 GLN A CA 1
ATOM 1005 C C . GLN A 1 134 ? 19.736 39.124 42.085 1.00 34.25 134 GLN A C 1
ATOM 1006 O O . GLN A 1 134 ? 18.623 39.632 42.145 1.00 34.81 134 GLN A O 1
ATOM 1012 N N . PRO A 1 135 ? 20.014 37.964 42.706 1.00 34.21 135 PRO A N 1
ATOM 1013 C CA . PRO A 1 135 ? 21.330 37.312 42.726 1.00 33.23 135 PRO A CA 1
ATOM 1014 C C . PRO A 1 135 ? 21.656 36.446 41.491 1.00 32.83 135 PRO A C 1
ATOM 1015 O O . PRO A 1 135 ? 22.708 35.777 41.468 1.00 32.29 135 PRO A O 1
ATOM 1019 N N . ASN A 1 136 ? 20.783 36.445 40.490 1.00 31.50 136 ASN A N 1
ATOM 1020 C CA . ASN A 1 136 ? 21.097 35.693 39.238 1.00 31.08 136 ASN A CA 1
ATOM 1021 C C . ASN A 1 136 ? 21.690 34.308 39.485 1.00 29.92 136 ASN A C 1
ATOM 1022 O O . ASN A 1 136 ? 22.814 34.027 39.049 1.00 29.25 136 ASN A O 1
ATOM 1027 N N . ASP A 1 137 ? 20.977 33.427 40.203 1.00 29.75 137 ASP A N 1
ATOM 1028 C CA . ASP A 1 137 ? 21.587 32.145 40.549 1.00 29.44 137 ASP A CA 1
ATOM 1029 C C . ASP A 1 137 ? 21.765 31.256 39.297 1.00 28.57 137 ASP A C 1
ATOM 1030 O O . ASP A 1 137 ? 22.571 30.325 39.295 1.00 27.96 137 ASP A O 1
ATOM 1035 N N . GLY A 1 138 ? 20.985 31.540 38.267 1.00 28.49 138 GLY A N 1
ATOM 1036 C CA . GLY A 1 138 ? 20.857 30.677 37.074 1.00 26.88 138 GLY A CA 1
ATOM 1037 C C . GLY A 1 138 ? 20.224 29.332 37.443 1.00 26.12 138 GLY A C 1
ATOM 1038 O O . GLY A 1 138 ? 20.202 28.949 38.609 1.00 27.01 138 GLY A O 1
ATOM 1039 N N . ILE A 1 139 ? 19.752 28.585 36.448 1.00 23.58 139 ILE A N 1
ATOM 1040 C CA . ILE A 1 139 ? 19.340 27.203 36.675 1.00 21.88 139 ILE A CA 1
ATOM 1041 C C . ILE A 1 139 ? 19.532 26.448 35.338 1.00 22.40 139 ILE A C 1
ATOM 1042 O O . ILE A 1 139 ? 19.567 27.055 34.247 1.00 22.37 139 ILE A O 1
ATOM 1047 N N . GLU A 1 140 ? 19.633 25.128 35.428 1.00 21.91 140 GLU A N 1
ATOM 1048 C CA . GLU A 1 140 ? 19.973 24.325 34.260 1.00 21.90 140 GLU A CA 1
ATOM 1049 C C . GLU A 1 140 ? 19.025 23.156 34.201 1.00 22.52 140 GLU A C 1
ATOM 1050 O O . GLU A 1 140 ? 18.486 22.757 35.250 1.00 22.08 140 GLU A O 1
ATOM 1056 N N . SER A 1 141 ? 18.867 22.600 33.003 1.00 22.24 141 SER A N 1
ATOM 1057 C CA . SER A 1 141 ? 18.081 21.384 32.784 1.00 23.40 141 SER A CA 1
ATOM 1058 C C . SER A 1 141 ? 18.919 20.476 31.846 1.00 23.12 141 SER A C 1
ATOM 1059 O O . SER A 1 141 ? 19.360 20.893 30.766 1.00 22.55 141 SER A O 1
ATOM 1062 N N . TYR A 1 142 ? 19.193 19.263 32.301 1.00 23.02 142 TYR A N 1
ATOM 1063 C CA . TYR A 1 142 ? 19.915 18.250 31.501 1.00 23.00 142 TYR A CA 1
ATOM 1064 C C . TYR A 1 142 ? 18.934 17.133 31.168 1.00 23.31 142 TYR A C 1
ATOM 1065 O O . TYR A 1 142 ? 18.475 16.427 32.075 1.00 21.07 142 TYR A O 1
ATOM 1074 N N . SER A 1 143 ? 18.583 16.984 29.878 1.00 22.77 143 SER A N 1
ATOM 1075 C CA . SER A 1 143 ? 17.399 16.188 29.536 1.00 22.61 143 SER A CA 1
ATOM 1076 C C . SER A 1 143 ? 17.570 15.221 28.359 1.00 23.77 143 SER A C 1
ATOM 1077 O O . SER A 1 143 ? 18.468 15.371 27.581 1.00 24.56 143 SER A O 1
ATOM 1080 N N . LEU A 1 144 ? 16.696 14.223 28.297 1.00 23.29 144 LEU A N 1
ATOM 1081 C CA . LEU A 1 144 ? 16.583 13.339 27.171 1.00 24.48 144 LEU A CA 1
ATOM 1082 C C . LEU A 1 144 ? 15.289 13.791 26.486 1.00 24.43 144 LEU A C 1
ATOM 1083 O O . LEU A 1 144 ? 14.315 14.087 27.189 1.00 23.82 144 LEU A O 1
ATOM 1088 N N . PHE A 1 145 ? 15.279 13.884 25.155 1.00 23.93 145 PHE A N 1
ATOM 1089 C CA . PHE A 1 145 ? 14.095 14.379 24.426 1.00 24.92 145 PHE A CA 1
ATOM 1090 C C . PHE A 1 145 ? 13.738 13.445 23.294 1.00 26.25 145 PHE A C 1
ATOM 1091 O O . PHE A 1 145 ? 14.583 12.655 22.831 1.00 25.98 145 PHE A O 1
ATOM 1099 N N . TYR A 1 146 ? 12.453 13.480 22.927 1.00 26.88 146 TYR A N 1
ATOM 1100 C CA . TYR A 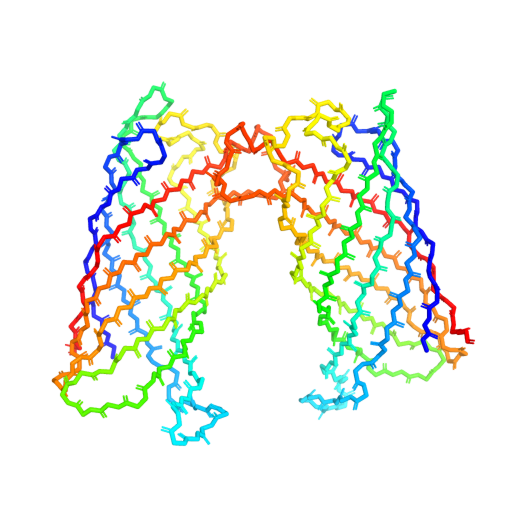1 146 ? 11.925 12.742 21.796 1.00 25.74 146 TYR A CA 1
ATOM 1101 C C . TYR A 1 146 ? 11.053 13.722 21.050 1.00 26.22 146 TYR A C 1
ATOM 1102 O O . TYR A 1 146 ? 10.276 14.461 21.648 1.00 26.16 146 TYR A O 1
ATOM 1111 N N . LYS A 1 147 ? 11.182 13.722 19.731 1.00 23.34 147 LYS A N 1
ATOM 1112 C CA . LYS A 1 147 ? 10.460 14.638 18.909 1.00 25.12 147 LYS A CA 1
ATOM 1113 C C . LYS A 1 147 ? 9.815 13.865 17.731 1.00 25.65 147 LYS A C 1
ATOM 1114 O O . LYS A 1 147 ? 10.438 12.950 17.177 1.00 24.10 147 LYS A O 1
ATOM 1120 N N . ILE A 1 148 ? 8.594 14.236 17.361 1.00 26.39 148 ILE A N 1
ATOM 1121 C CA . ILE A 1 148 ? 7.832 13.510 16.311 1.00 28.45 148 ILE A CA 1
ATOM 1122 C C . ILE A 1 148 ? 7.236 14.563 15.386 1.00 29.23 148 ILE A C 1
ATOM 1123 O O . ILE A 1 148 ? 6.655 15.511 15.875 1.00 29.78 148 ILE A O 1
ATOM 1128 N N . PRO A 1 149 ? 7.328 14.389 14.065 1.00 30.78 149 PRO A N 1
ATOM 1129 C CA . PRO A 1 149 ? 6.767 15.379 13.123 1.00 31.15 149 PRO A CA 1
ATOM 1130 C C . PRO A 1 149 ? 5.238 15.423 13.273 1.00 32.46 149 PRO A C 1
ATOM 1131 O O . PRO A 1 149 ? 4.650 14.403 13.621 1.00 33.17 149 PRO A O 1
ATOM 1135 N N . ILE A 1 150 ? 4.592 16.573 13.111 1.00 32.83 150 ILE A N 1
ATOM 1136 C CA . ILE A 1 150 ? 3.113 16.591 13.325 1.00 34.73 150 ILE A CA 1
ATOM 1137 C C . ILE A 1 150 ? 2.331 17.101 12.130 1.00 35.41 150 ILE A C 1
ATOM 1138 O O . ILE A 1 150 ? 1.106 16.936 12.068 1.00 36.03 150 ILE A O 1
ATOM 1144 N N . ALA B 1 1 ? 44.351 45.438 11.382 1.00 33.31 1 ALA B N 1
ATOM 1145 C CA . ALA B 1 1 ? 44.026 45.150 12.789 1.00 30.66 1 ALA B CA 1
ATOM 1146 C C . ALA B 1 1 ? 43.795 46.514 13.458 1.00 30.57 1 ALA B C 1
ATOM 1147 O O . ALA B 1 1 ? 44.217 47.560 12.918 1.00 29.03 1 ALA B O 1
ATOM 1149 N N . ASP B 1 2 ? 43.061 46.515 14.574 1.00 28.38 2 ASP B N 1
ATOM 1150 C CA . ASP B 1 2 ? 42.787 47.710 15.365 1.00 28.53 2 ASP B CA 1
ATOM 1151 C C . ASP B 1 2 ? 43.208 47.388 16.809 1.00 27.34 2 ASP B C 1
ATOM 1152 O O . ASP B 1 2 ? 43.077 46.234 17.265 1.00 25.75 2 ASP B O 1
ATOM 1157 N N . VAL B 1 3 ? 43.720 48.379 17.526 1.00 26.05 3 VAL B N 1
ATOM 1158 C CA . VAL B 1 3 ? 43.993 48.235 18.952 1.00 26.69 3 VAL B CA 1
ATOM 1159 C C . VAL B 1 3 ? 42.923 49.008 19.697 1.00 26.84 3 VAL B C 1
ATOM 1160 O O . VAL B 1 3 ? 42.495 50.056 19.227 1.00 25.77 3 VAL B O 1
ATOM 1164 N N . SER B 1 4 ? 42.483 48.509 20.854 1.00 26.28 4 SER B N 1
ATOM 1165 C CA . SER B 1 4 ? 41.487 49.256 21.631 1.00 27.02 4 SER B CA 1
ATOM 1166 C C . SER B 1 4 ? 41.811 49.317 23.110 1.00 27.04 4 SER B C 1
ATOM 1167 O O . SER B 1 4 ? 42.546 48.489 23.638 1.00 26.63 4 SER B O 1
ATOM 1170 N N . ALA B 1 5 ? 41.218 50.295 23.772 1.00 27.61 5 ALA B N 1
ATOM 1171 C CA . ALA B 1 5 ? 41.369 50.437 25.210 1.00 27.83 5 ALA B CA 1
ATOM 1172 C C . ALA B 1 5 ? 39.967 50.639 25.756 1.00 28.17 5 ALA B C 1
ATOM 1173 O O . ALA B 1 5 ? 39.169 51.345 25.133 1.00 28.24 5 ALA B O 1
ATOM 1175 N N . ALA B 1 6 ? 39.659 50.045 26.912 1.00 26.75 6 ALA B N 1
ATOM 1176 C CA . ALA B 1 6 ? 38.343 50.243 27.487 1.00 26.99 6 ALA B CA 1
ATOM 1177 C C . ALA B 1 6 ? 38.424 50.319 28.994 1.00 27.09 6 ALA B C 1
ATOM 1178 O O . ALA B 1 6 ? 39.138 49.518 29.605 1.00 27.53 6 ALA B O 1
ATOM 1180 N N . VAL B 1 7 ? 37.721 51.297 29.574 1.00 26.08 7 VAL B N 1
ATOM 1181 C CA . VAL B 1 7 ? 37.654 51.442 31.021 1.00 25.74 7 VAL B CA 1
ATOM 1182 C C . VAL B 1 7 ? 36.217 51.219 31.451 1.00 24.96 7 VAL B C 1
ATOM 1183 O O . VAL B 1 7 ? 35.296 51.724 30.805 1.00 24.67 7 VAL B O 1
ATOM 1187 N N . GLY B 1 8 ? 36.024 50.432 32.507 1.00 23.32 8 GLY B N 1
ATOM 1188 C CA . GLY B 1 8 ? 34.708 50.021 32.871 1.00 23.75 8 GLY B CA 1
ATOM 1189 C C . GLY B 1 8 ? 34.569 49.756 34.363 1.00 23.64 8 GLY B C 1
ATOM 1190 O O . GLY B 1 8 ? 35.500 49.971 35.154 1.00 23.71 8 GLY B O 1
ATOM 1191 N N . ALA B 1 9 ? 33.386 49.302 34.724 1.00 23.64 9 ALA B N 1
ATOM 1192 C CA . ALA B 1 9 ? 33.108 48.833 36.102 1.00 24.41 9 ALA B CA 1
ATOM 1193 C C . ALA B 1 9 ? 32.255 47.584 36.099 1.00 23.72 9 ALA B C 1
ATOM 1194 O O . ALA B 1 9 ? 31.484 47.369 35.160 1.00 23.31 9 ALA B O 1
ATOM 1196 N N . THR B 1 10 ? 32.381 46.769 37.150 1.00 22.94 10 THR B N 1
ATOM 1197 C CA . THR B 1 10 ? 31.539 45.576 37.286 1.00 23.75 10 THR B CA 1
ATOM 1198 C C . THR B 1 10 ? 30.216 45.916 37.950 1.00 25.72 10 THR B C 1
ATOM 1199 O O . THR B 1 10 ? 30.006 47.064 38.415 1.00 25.43 10 THR B O 1
ATOM 1203 N N . GLY B 1 11 ? 29.349 44.911 38.031 1.00 26.09 11 GLY B N 1
ATOM 1204 C CA . GLY B 1 11 ? 28.090 45.037 38.762 1.00 28.43 11 GLY B CA 1
ATOM 1205 C C . GLY B 1 11 ? 28.268 45.306 40.244 1.00 29.42 11 GLY B C 1
ATOM 1206 O O . GLY B 1 11 ? 27.306 45.687 40.924 1.00 30.17 11 GLY B O 1
ATOM 1207 N N . GLN B 1 12 ? 29.479 45.051 40.749 1.00 29.65 12 GLN B N 1
ATOM 1208 C CA . GLN B 1 12 ? 29.816 45.243 42.161 1.00 29.70 12 GLN B CA 1
ATOM 1209 C C . GLN B 1 12 ? 30.617 46.545 42.298 1.00 30.52 12 GLN B C 1
ATOM 1210 O O . GLN B 1 12 ? 31.192 46.803 43.349 1.00 32.19 12 GLN B O 1
ATOM 1216 N N . SER B 1 13 ? 30.629 47.371 41.247 1.00 30.18 13 SER B N 1
ATOM 1217 C CA . SER B 1 13 ? 31.341 48.657 41.219 1.00 30.81 13 SER B CA 1
ATOM 1218 C C . SER B 1 13 ? 32.867 48.580 41.350 1.00 30.63 13 SER B C 1
ATOM 1219 O O . SER B 1 13 ? 33.494 49.527 41.842 1.00 32.25 13 SER B O 1
ATOM 1222 N N . GLY B 1 14 ? 33.484 47.478 40.920 1.00 29.32 14 GLY B N 1
ATOM 1223 C CA . GLY B 1 14 ? 34.967 47.403 40.898 1.00 26.82 14 GLY B CA 1
ATOM 1224 C C . GLY B 1 14 ? 35.406 47.850 39.507 1.00 26.64 14 GLY B C 1
ATOM 1225 O O . GLY B 1 14 ? 34.662 47.658 38.541 1.00 25.14 14 GLY B O 1
ATOM 1226 N N . MET B 1 15 ? 36.594 48.432 39.377 1.00 25.60 15 MET B N 1
ATOM 1227 C CA . MET B 1 15 ? 37.054 48.900 38.079 1.00 26.08 15 MET B CA 1
ATOM 1228 C C . MET B 1 15 ? 37.558 47.765 37.192 1.00 24.75 15 MET B C 1
ATOM 1229 O O . MET B 1 15 ? 38.067 46.786 37.697 1.00 25.37 15 MET B O 1
ATOM 1234 N N . THR B 1 16 ? 37.418 47.921 35.867 1.00 23.39 16 THR B N 1
ATOM 1235 C CA . THR B 1 16 ? 37.997 46.990 34.931 1.00 22.87 16 THR B CA 1
ATOM 1236 C C . THR B 1 16 ? 38.698 47.820 33.877 1.00 23.05 16 THR B C 1
ATOM 1237 O O . THR B 1 16 ? 38.240 48.918 33.538 1.00 24.02 16 THR B O 1
ATOM 1241 N N . TYR B 1 17 ? 39.760 47.270 33.307 1.00 23.51 17 TYR B N 1
ATOM 1242 C CA . TYR B 1 17 ? 40.520 47.980 32.254 1.00 24.16 17 TYR B CA 1
ATOM 1243 C C . TYR B 1 17 ? 40.871 46.906 31.226 1.00 24.26 17 TYR B C 1
ATOM 1244 O O . TYR B 1 17 ? 41.360 45.824 31.595 1.00 24.59 17 TYR B O 1
ATOM 1253 N N . ARG B 1 18 ? 40.606 47.178 29.954 1.00 22.93 18 ARG B N 1
ATOM 1254 C CA . ARG B 1 18 ? 40.800 46.172 28.925 1.00 23.84 18 ARG B CA 1
ATOM 1255 C C . ARG B 1 18 ? 41.616 46.732 27.765 1.00 23.30 18 ARG B C 1
ATOM 1256 O O . ARG B 1 18 ? 41.334 47.831 27.285 1.00 25.47 18 ARG B O 1
ATOM 1264 N N . LEU B 1 19 ? 42.614 45.978 27.331 1.00 23.19 19 LEU B N 1
ATOM 1265 C CA . LEU B 1 19 ? 43.339 46.247 26.089 1.00 24.56 19 LEU B CA 1
ATOM 1266 C C . LEU B 1 19 ? 43.047 45.149 25.074 1.00 25.36 19 LEU B C 1
ATOM 1267 O O . LEU B 1 19 ? 42.992 43.968 25.449 1.00 25.18 19 LEU B O 1
ATOM 1272 N N . GLY B 1 20 ? 42.941 45.504 23.793 1.00 24.44 20 GLY B N 1
ATOM 1273 C CA . GLY B 1 20 ? 42.317 44.558 22.862 1.00 24.78 20 GLY B CA 1
ATOM 1274 C C . GLY B 1 20 ? 42.915 44.714 21.501 1.00 25.90 20 GLY B C 1
ATOM 1275 O O . GLY B 1 20 ? 43.395 45.817 21.163 1.00 24.83 20 GLY B O 1
ATOM 1276 N N . LEU B 1 21 ? 42.920 43.631 20.733 1.00 24.51 21 LEU B N 1
ATOM 1277 C CA . LEU B 1 21 ? 43.219 43.726 19.284 1.00 24.99 21 LEU B CA 1
ATOM 1278 C C . LEU B 1 21 ? 42.000 43.157 18.543 1.00 23.94 21 LEU B C 1
ATOM 1279 O O . LEU B 1 21 ? 41.387 42.208 19.034 1.00 22.00 21 LEU B O 1
ATOM 1284 N N . SER B 1 22 ? 41.631 43.768 17.419 1.00 24.99 22 SER B N 1
ATOM 1285 C CA . SER B 1 22 ? 40.476 43.376 16.601 1.00 26.09 22 SER B CA 1
ATOM 1286 C C . SER B 1 22 ? 40.886 43.230 15.152 1.00 27.05 22 SER B C 1
ATOM 1287 O O . SER B 1 22 ? 41.678 44.037 14.661 1.00 26.31 22 SER B O 1
ATOM 1290 N N . TRP B 1 23 ? 40.330 42.244 14.453 1.00 26.88 23 TRP B N 1
ATOM 1291 C CA . TRP B 1 23 ? 40.616 42.064 13.040 1.00 27.54 23 TRP B CA 1
ATOM 1292 C C . TRP B 1 23 ? 39.285 41.977 12.322 1.00 28.54 23 TRP B C 1
ATOM 1293 O O . TRP B 1 23 ? 38.513 41.045 12.555 1.00 27.13 23 TRP B O 1
ATOM 1304 N N . ASP B 1 24 ? 38.996 42.976 11.488 1.00 30.12 24 ASP B N 1
ATOM 1305 C CA . ASP B 1 24 ? 37.765 42.993 10.693 1.00 32.82 24 ASP B CA 1
ATOM 1306 C C . ASP B 1 24 ? 37.635 41.753 9.820 1.00 33.09 24 ASP B C 1
ATOM 1307 O O . ASP B 1 24 ? 38.615 41.313 9.240 1.00 32.60 24 ASP B O 1
ATOM 1312 N N . TRP B 1 25 ? 36.412 41.239 9.677 1.00 31.82 25 TRP B N 1
ATOM 1313 C CA . TRP B 1 25 ? 36.193 40.052 8.843 1.00 32.92 25 TRP B CA 1
ATOM 1314 C C . TRP B 1 25 ? 36.295 40.279 7.331 1.00 34.77 25 TRP B C 1
ATOM 1315 O O . TRP B 1 25 ? 36.556 39.313 6.569 1.00 36.41 25 TRP B O 1
ATOM 1326 N N . ASP B 1 26 ? 36.074 41.508 6.882 1.00 35.44 26 ASP B N 1
ATOM 1327 C CA . ASP B 1 26 ? 36.183 41.804 5.442 1.00 39.04 26 ASP B CA 1
ATOM 1328 C C . ASP B 1 26 ? 35.129 40.985 4.670 1.00 40.18 26 ASP B C 1
ATOM 1329 O O . ASP B 1 26 ? 35.427 40.310 3.679 1.00 41.56 26 ASP B O 1
ATOM 1334 N N . LYS B 1 27 ? 33.905 41.030 5.175 1.00 41.73 27 LYS B N 1
ATOM 1335 C CA . LYS B 1 27 ? 32.789 40.270 4.649 1.00 42.33 27 LYS B CA 1
ATOM 1336 C C . LYS B 1 27 ? 31.605 41.125 5.015 1.00 42.52 27 LYS B C 1
ATOM 1337 O O . LYS B 1 27 ? 31.621 41.756 6.064 1.00 43.85 27 LYS B O 1
ATOM 1343 N N . SER B 1 28 ? 30.629 41.223 4.119 1.00 42.01 28 SER B N 1
ATOM 1344 C CA . SER B 1 28 ? 29.372 41.942 4.352 1.00 41.22 28 SER B CA 1
ATOM 1345 C C . SER B 1 28 ? 28.207 40.978 4.088 1.00 40.68 28 SER B C 1
ATOM 1346 O O . SER B 1 28 ? 28.290 40.114 3.195 1.00 40.67 28 SER B O 1
ATOM 1349 N N . TRP B 1 29 ? 27.138 41.107 4.859 1.00 37.72 29 TRP B N 1
ATOM 1350 C CA . TRP B 1 29 ? 25.953 40.327 4.633 1.00 36.57 29 TRP B CA 1
ATOM 1351 C C . TRP B 1 29 ? 24.734 41.228 4.744 1.00 35.82 29 TRP B C 1
ATOM 1352 O O . TRP B 1 29 ? 24.754 42.237 5.458 1.00 34.12 29 TRP B O 1
ATOM 1363 N N . TRP B 1 30 ? 23.677 40.851 4.026 1.00 35.20 30 TRP B N 1
ATOM 1364 C CA . TRP B 1 30 ? 22.427 41.567 4.010 1.00 35.59 30 TRP B CA 1
ATOM 1365 C C . TRP B 1 30 ? 22.624 43.069 3.823 1.00 34.72 30 TRP B C 1
ATOM 1366 O O . TRP B 1 30 ? 21.971 43.844 4.496 1.00 33.92 30 TRP B O 1
ATOM 1377 N N . GLN B 1 31 ? 23.517 43.466 2.915 1.00 33.72 31 GLN B N 1
ATOM 1378 C CA . GLN B 1 31 ? 23.758 44.884 2.682 1.00 34.64 31 GLN B CA 1
ATOM 1379 C C . GLN B 1 31 ? 22.564 45.512 1.984 1.00 34.92 31 GLN B C 1
ATOM 1380 O O . GLN B 1 31 ? 22.098 44.997 0.940 1.00 33.51 31 GLN B O 1
ATOM 1386 N N . THR B 1 32 ? 22.040 46.581 2.601 1.00 34.38 32 THR B N 1
ATOM 1387 C CA . THR B 1 32 ? 20.967 47.395 2.023 1.00 34.31 32 THR B CA 1
ATOM 1388 C C . THR B 1 32 ? 21.358 48.849 2.229 1.00 34.97 32 THR B C 1
ATOM 1389 O O . THR B 1 32 ? 22.456 49.145 2.750 1.00 35.19 32 THR B O 1
ATOM 1393 N N . SER B 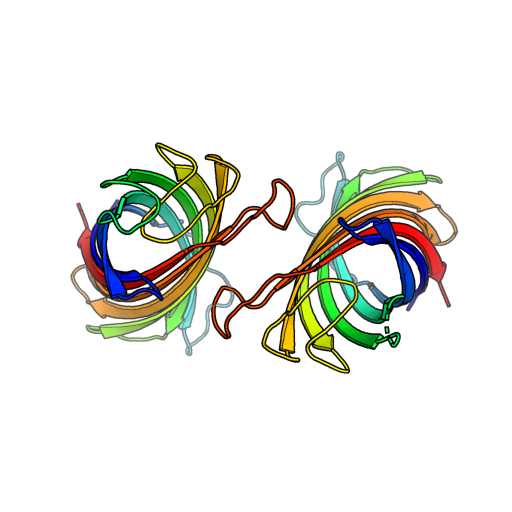1 33 ? 20.479 49.762 1.828 1.00 33.73 33 SER B N 1
ATOM 1394 C CA . SER B 1 33 ? 20.727 51.171 2.045 1.00 34.09 33 SER B CA 1
ATOM 1395 C C . SER B 1 33 ? 20.790 51.454 3.581 1.00 32.56 33 SER B C 1
ATOM 1396 O O . SER B 1 33 ? 21.419 52.421 4.007 1.00 32.88 33 SER B O 1
ATOM 1399 N N . THR B 1 34 ? 20.168 50.589 4.379 1.00 30.33 34 THR B N 1
ATOM 1400 C CA . THR B 1 34 ? 20.148 50.735 5.851 1.00 30.50 34 THR B CA 1
ATOM 1401 C C . THR B 1 34 ? 21.555 50.516 6.439 1.00 29.83 34 THR B C 1
ATOM 1402 O O . THR B 1 34 ? 21.951 51.201 7.365 1.00 28.57 34 THR B O 1
ATOM 1406 N N . GLY B 1 35 ? 22.312 49.578 5.855 1.00 28.40 35 GLY B N 1
ATOM 1407 C CA . GLY B 1 35 ? 23.598 49.180 6.394 1.00 28.10 35 GLY B CA 1
ATOM 1408 C C . GLY B 1 35 ? 23.931 47.743 6.045 1.00 27.96 35 GLY B C 1
ATOM 1409 O O . GLY B 1 35 ? 23.384 47.178 5.063 1.00 27.26 35 GLY B O 1
ATOM 1410 N N . ARG B 1 36 ? 24.810 47.126 6.841 1.00 26.65 36 ARG B N 1
ATOM 1411 C CA . ARG B 1 36 ? 25.249 45.758 6.558 1.00 26.91 36 ARG B CA 1
ATOM 1412 C C . ARG B 1 36 ? 25.562 45.003 7.847 1.00 27.08 36 ARG B C 1
ATOM 1413 O O . ARG B 1 36 ? 25.920 45.601 8.864 1.00 26.73 36 ARG B O 1
ATOM 1421 N N . LEU B 1 37 ? 25.397 43.697 7.803 1.00 26.42 37 LEU B N 1
ATOM 1422 C CA . LEU B 1 37 ? 25.921 42.837 8.856 1.00 26.70 37 LEU B CA 1
ATOM 1423 C C . LEU B 1 37 ? 27.350 42.493 8.481 1.00 26.89 37 LEU B C 1
ATOM 1424 O O . LEU B 1 37 ? 27.660 42.137 7.310 1.00 25.95 37 LEU B O 1
ATOM 1429 N N . THR B 1 38 ? 28.230 42.618 9.460 1.00 25.21 38 THR B N 1
ATOM 1430 C CA . THR B 1 38 ? 29.620 42.248 9.288 1.00 25.19 38 THR B CA 1
ATOM 1431 C C . THR B 1 38 ? 30.160 41.763 10.663 1.00 23.93 38 THR B C 1
ATOM 1432 O O . THR B 1 38 ? 29.385 41.252 11.503 1.00 24.00 38 THR B O 1
ATOM 1436 N N . GLY B 1 39 ? 31.460 41.848 10.887 1.00 24.88 39 GLY B N 1
ATOM 1437 C CA . GLY B 1 39 ? 31.992 41.499 12.226 1.00 24.98 39 GLY B CA 1
ATOM 1438 C C . GLY B 1 39 ? 33.511 41.601 12.298 1.00 26.87 39 GLY B C 1
ATOM 1439 O O . GLY B 1 39 ? 34.186 42.087 11.349 1.00 25.42 39 GLY B O 1
ATOM 1440 N N . TYR B 1 40 ? 34.043 41.122 13.417 1.00 25.09 40 TYR B N 1
ATOM 1441 C CA . TYR B 1 40 ? 35.471 41.126 13.662 1.00 26.06 40 TYR B CA 1
ATOM 1442 C C . TYR B 1 40 ? 35.836 40.051 14.691 1.00 26.27 40 TYR B C 1
ATOM 1443 O O . TYR B 1 40 ? 34.952 39.593 15.470 1.00 25.94 40 TYR B O 1
ATOM 1452 N N . TRP B 1 41 ? 37.099 39.617 14.658 1.00 24.76 41 TRP B N 1
ATOM 1453 C CA . TRP B 1 41 ? 37.654 38.758 15.703 1.00 24.90 41 TRP B CA 1
ATOM 1454 C C . TRP B 1 41 ? 38.237 39.692 16.773 1.00 25.56 41 TRP B C 1
ATOM 1455 O O . TRP B 1 41 ? 38.937 40.632 16.435 1.00 23.27 41 TRP B O 1
ATOM 1466 N N . ASP B 1 42 ? 37.971 39.433 18.048 1.00 24.00 42 ASP B N 1
ATOM 1467 C CA . ASP B 1 42 ? 38.409 40.334 19.103 1.00 25.23 42 ASP B CA 1
ATOM 1468 C C . ASP B 1 42 ? 39.214 39.555 20.165 1.00 25.48 42 ASP B C 1
ATOM 1469 O O . ASP B 1 42 ? 38.687 38.606 20.756 1.00 24.26 42 ASP B O 1
ATOM 1474 N N . ALA B 1 43 ? 40.464 39.956 20.422 1.00 24.45 43 ALA B N 1
ATOM 1475 C CA . ALA B 1 43 ? 41.258 39.341 21.485 1.00 24.99 43 ALA B CA 1
ATOM 1476 C C . ALA B 1 43 ? 41.351 40.436 22.553 1.00 26.71 43 ALA B C 1
ATOM 1477 O O . ALA B 1 43 ? 41.611 41.596 22.224 1.00 26.01 43 ALA B O 1
ATOM 1479 N N . GLY B 1 44 ? 41.109 40.086 23.816 1.00 25.33 44 GLY B N 1
ATOM 1480 C CA . GLY B 1 44 ? 41.107 41.077 24.876 1.00 25.22 44 GLY B CA 1
ATOM 1481 C C . GLY B 1 44 ? 41.949 40.657 26.063 1.00 25.57 44 GLY B C 1
ATOM 1482 O O . GLY B 1 44 ? 42.055 39.469 26.404 1.00 25.08 44 GLY B O 1
ATOM 1483 N N . TYR B 1 45 ? 42.579 41.627 26.691 1.00 24.81 45 TYR B N 1
ATOM 1484 C CA . TYR B 1 45 ? 43.236 41.375 27.964 1.00 25.52 45 TYR B CA 1
ATOM 1485 C C . TYR B 1 45 ? 42.596 42.347 28.952 1.00 25.24 45 TYR B C 1
ATOM 1486 O O . TYR B 1 45 ? 42.562 43.559 28.689 1.00 25.76 45 TYR B O 1
ATOM 1495 N N . THR B 1 46 ? 42.056 41.822 30.058 1.00 24.15 46 THR B N 1
ATOM 1496 C CA . THR B 1 46 ? 41.296 42.633 31.009 1.00 22.13 46 THR B CA 1
ATOM 1497 C C . THR B 1 46 ? 41.922 42.455 32.363 1.00 23.61 46 THR B C 1
ATOM 1498 O O . THR B 1 46 ? 42.175 41.329 32.788 1.00 22.12 46 THR B O 1
ATOM 1502 N N . TYR B 1 47 ? 42.154 43.569 33.034 1.00 22.73 47 TYR B N 1
ATOM 1503 C CA . TYR B 1 47 ? 42.545 43.532 34.397 1.00 24.42 47 TYR B CA 1
ATOM 1504 C C . TYR B 1 47 ? 41.302 43.858 35.243 1.00 23.43 47 TYR B C 1
ATOM 1505 O O . TYR B 1 47 ? 40.594 44.851 34.972 1.00 23.13 47 TYR B O 1
ATOM 1514 N N . TRP B 1 48 ? 41.079 43.048 36.274 1.00 22.20 48 TRP B N 1
ATOM 1515 C CA . TRP B 1 48 ? 39.917 43.212 37.170 1.00 24.39 48 TRP B CA 1
ATOM 1516 C C . TRP B 1 48 ? 40.375 43.598 38.566 1.00 25.36 48 TRP B C 1
ATOM 1517 O O . TRP B 1 48 ? 40.956 42.770 39.270 1.00 24.91 48 TRP B O 1
ATOM 1528 N N . GLU B 1 49 ? 40.026 44.808 38.991 1.00 28.64 49 GLU B N 1
ATOM 1529 C CA . GLU B 1 49 ? 40.437 45.313 40.304 1.00 31.71 49 GLU B CA 1
ATOM 1530 C C . GLU B 1 49 ? 39.750 44.559 41.432 1.00 32.57 49 GLU B C 1
ATOM 1531 O O . GLU B 1 49 ? 38.528 44.284 41.360 1.00 32.71 49 GLU B O 1
ATOM 1537 N N . GLY B 1 50 ? 40.535 44.162 42.442 1.00 31.98 50 GLY B N 1
ATOM 1538 C CA . GLY B 1 50 ? 40.019 43.345 43.558 1.00 33.60 50 GLY B CA 1
ATOM 1539 C C . GLY B 1 50 ? 39.885 44.197 44.839 0.00 20.00 50 GLY B C 1
ATOM 1540 O O . GLY B 1 50 ? 40.392 45.313 44.905 0.00 20.00 50 GLY B O 1
ATOM 1541 N N . ALA B 1 55 ? 45.057 41.335 45.066 1.00 37.26 55 ALA B N 1
ATOM 1542 C CA . ALA B 1 55 ? 43.750 40.682 44.819 1.00 38.26 55 ALA B CA 1
ATOM 1543 C C . ALA B 1 55 ? 43.227 40.895 43.388 1.00 37.52 55 ALA B C 1
ATOM 1544 O O . ALA B 1 55 ? 42.154 40.363 43.000 1.00 37.87 55 ALA B O 1
ATOM 1546 N N . GLY B 1 56 ? 43.995 41.637 42.584 1.00 35.96 56 GLY B N 1
ATOM 1547 C CA . GLY B 1 56 ? 43.620 41.867 41.192 1.00 34.07 56 GLY B CA 1
ATOM 1548 C C . GLY B 1 56 ? 43.818 40.611 40.364 1.00 32.21 56 GLY B C 1
ATOM 1549 O O . GLY B 1 56 ? 44.651 39.756 40.682 1.00 31.80 56 GLY B O 1
ATOM 1550 N N . LYS B 1 57 ? 43.011 40.465 39.323 1.00 29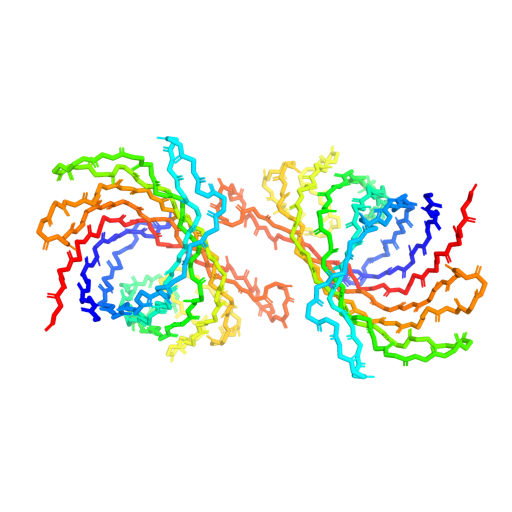.96 57 LYS B N 1
ATOM 1551 C CA . LYS B 1 57 ? 43.064 39.283 38.490 1.00 27.15 57 LYS B CA 1
ATOM 1552 C C . LYS B 1 57 ? 42.972 39.704 36.999 1.00 25.23 57 LYS B C 1
ATOM 1553 O O . LYS B 1 57 ? 42.643 40.837 36.664 1.00 24.07 57 LYS B O 1
ATOM 1559 N N . HIS B 1 58 ? 43.294 38.776 36.117 1.00 24.25 58 HIS B N 1
ATOM 1560 C CA . HIS B 1 58 ? 43.499 39.058 34.719 1.00 25.42 58 HIS B CA 1
ATOM 1561 C C . HIS B 1 58 ? 42.661 38.059 33.927 1.00 24.66 58 HIS B C 1
ATOM 1562 O O . HIS B 1 58 ? 42.460 36.928 34.385 1.00 26.62 58 HIS B O 1
ATOM 1569 N N . SER B 1 59 ? 42.149 38.448 32.765 1.00 23.34 59 SER B N 1
ATOM 1570 C CA . SER B 1 59 ? 41.540 37.469 31.859 1.00 23.03 59 SER B CA 1
ATOM 1571 C C . SER B 1 59 ? 42.033 37.654 30.441 1.00 23.58 59 SER B C 1
ATOM 1572 O O . SER B 1 59 ? 42.346 38.749 30.018 1.00 23.35 59 SER B O 1
ATOM 1575 N N . LEU B 1 60 ? 42.128 36.560 29.720 1.00 24.74 60 LEU B N 1
ATOM 1576 C CA . LEU B 1 60 ? 42.391 36.654 28.305 1.00 24.69 60 LEU B CA 1
ATOM 1577 C C . LEU B 1 60 ? 41.130 36.120 27.639 1.00 24.18 60 LEU B C 1
ATOM 1578 O O . LEU B 1 60 ? 40.617 35.073 28.028 1.00 23.73 60 LEU B O 1
ATOM 1583 N N . SER B 1 61 ? 40.633 36.837 26.654 1.00 22.64 61 SER B N 1
ATOM 1584 C CA . SER B 1 61 ? 39.412 36.384 26.010 1.00 24.12 61 SER B CA 1
ATOM 1585 C C . SER B 1 61 ? 39.529 36.440 24.466 1.00 23.63 61 SER B C 1
ATOM 1586 O O . SER B 1 61 ? 40.366 37.173 23.915 1.00 22.95 61 SER B O 1
ATOM 1589 N N . PHE B 1 62 ? 38.706 35.675 23.770 1.00 23.90 62 PHE B N 1
ATOM 1590 C CA . PHE B 1 62 ? 38.664 35.752 22.312 1.00 24.40 62 PHE B CA 1
ATOM 1591 C C . PHE B 1 62 ? 37.229 35.465 21.841 1.00 23.74 62 PHE B C 1
ATOM 1592 O O . PHE B 1 62 ? 36.599 34.515 22.320 1.00 22.65 62 PHE B O 1
ATOM 1600 N N . ALA B 1 63 ? 36.739 36.262 20.887 1.00 22.91 63 ALA B N 1
ATOM 1601 C CA . ALA B 1 63 ? 35.345 36.193 20.436 1.00 23.00 63 ALA B CA 1
ATOM 1602 C C . ALA B 1 63 ? 35.246 36.562 18.986 1.00 23.90 63 ALA B C 1
ATOM 1603 O O . ALA B 1 63 ? 35.886 37.528 18.552 1.00 22.99 63 ALA B O 1
ATOM 1605 N N . PRO B 1 64 ? 34.368 35.846 18.272 1.00 25.03 64 PRO B N 1
ATOM 1606 C CA . PRO B 1 64 ? 33.810 36.373 17.039 1.00 24.47 64 PRO B CA 1
ATOM 1607 C C . PRO B 1 64 ? 32.769 37.376 17.501 1.00 24.49 64 PRO B C 1
ATOM 1608 O O . PRO B 1 64 ? 31.947 37.069 18.358 1.00 23.63 64 PRO B O 1
ATOM 1612 N N . VAL B 1 65 ? 32.822 38.584 16.946 1.00 23.44 65 VAL B N 1
ATOM 1613 C CA . VAL B 1 65 ? 31.881 39.629 17.307 1.00 22.36 65 VAL B CA 1
ATOM 1614 C C . VAL B 1 65 ? 31.131 40.050 16.047 1.00 22.96 65 VAL B C 1
ATOM 1615 O O . VAL B 1 65 ? 31.750 40.511 15.078 1.00 20.42 65 VAL B O 1
ATOM 1619 N N . PHE B 1 66 ? 29.812 39.865 16.066 1.00 23.02 66 PHE B N 1
ATOM 1620 C CA . PHE B 1 66 ? 28.933 40.340 14.989 1.00 23.99 66 PHE B CA 1
ATOM 1621 C C . PHE B 1 66 ? 28.605 41.822 15.108 1.00 24.05 66 PHE B C 1
ATOM 1622 O O . PHE B 1 66 ? 28.450 42.363 16.204 1.00 23.57 66 PHE B O 1
ATOM 1630 N N . VAL B 1 67 ? 28.502 42.492 13.962 1.00 24.02 67 VAL B N 1
ATOM 1631 C CA . VAL B 1 67 ? 28.301 43.927 13.969 1.00 23.47 67 VAL B CA 1
ATOM 1632 C C . VAL B 1 67 ? 27.312 44.271 12.901 1.00 24.45 67 VAL B C 1
ATOM 1633 O O . VAL B 1 67 ? 27.509 43.911 11.716 1.00 23.89 67 VAL B O 1
ATOM 1637 N N . TYR B 1 68 ? 26.262 44.972 13.288 1.00 25.15 68 TYR B N 1
ATOM 1638 C CA . TYR B 1 68 ? 25.427 45.618 12.296 1.00 25.37 68 TYR B CA 1
ATOM 1639 C C . TYR B 1 68 ? 25.849 47.080 12.203 1.00 26.10 68 TYR B C 1
ATOM 1640 O O . TYR B 1 68 ? 25.677 47.854 13.160 1.00 25.68 68 TYR B O 1
ATOM 1649 N N . GLU B 1 69 ? 26.353 47.446 11.034 1.00 24.92 69 GLU B N 1
ATOM 1650 C CA . GLU B 1 69 ? 26.920 48.761 10.771 1.00 25.61 69 GLU B CA 1
ATOM 1651 C C . GLU B 1 69 ? 25.949 49.537 9.916 1.00 25.51 69 GLU B C 1
ATOM 1652 O O . GLU B 1 69 ? 25.638 49.146 8.790 1.00 23.63 69 GLU B O 1
ATOM 1658 N N . PHE B 1 70 ? 25.392 50.594 10.482 1.00 25.24 70 PHE B N 1
ATOM 1659 C CA . PHE B 1 70 ? 24.461 51.448 9.743 1.00 26.47 70 PHE B CA 1
ATOM 1660 C C . PHE B 1 70 ? 25.232 52.314 8.706 1.00 28.69 70 PHE B C 1
ATOM 1661 O O . PHE B 1 70 ? 26.383 52.681 8.923 1.00 28.19 70 PHE B O 1
ATOM 1669 N N . ALA B 1 71 ? 24.609 52.609 7.567 1.00 30.69 71 ALA B N 1
ATOM 1670 C CA . ALA B 1 71 ? 25.195 53.479 6.539 1.00 32.60 71 ALA B CA 1
ATOM 1671 C C . ALA B 1 71 ? 25.618 54.893 7.042 1.00 34.30 71 ALA B C 1
ATOM 1672 O O . ALA B 1 71 ? 25.051 55.443 7.979 1.00 34.33 71 ALA B O 1
ATOM 1674 N N . GLY B 1 72 ? 26.641 55.480 6.428 1.00 34.85 72 GLY B N 1
ATOM 1675 C CA . GLY B 1 72 ? 27.063 56.845 6.792 1.00 36.10 72 GLY B CA 1
ATOM 1676 C C . GLY B 1 72 ? 28.356 57.149 6.066 1.00 37.61 72 GLY B C 1
ATOM 1677 O O . GLY B 1 72 ? 28.840 56.291 5.329 1.00 36.53 72 GLY B O 1
ATOM 1678 N N . ASP B 1 73 ? 28.896 58.363 6.254 1.00 38.35 73 ASP B N 1
ATOM 1679 C CA . ASP B 1 73 ? 30.145 58.777 5.614 1.00 38.87 73 ASP B CA 1
ATOM 1680 C C . ASP B 1 73 ? 31.214 58.940 6.709 1.00 38.92 73 ASP B C 1
ATOM 1681 O O . ASP B 1 73 ? 31.924 57.966 7.027 1.00 39.70 73 ASP B O 1
ATOM 1686 N N . SER B 1 74 ? 31.296 60.112 7.350 1.00 37.44 74 SER B N 1
ATOM 1687 C CA . SER B 1 74 ? 32.343 60.306 8.3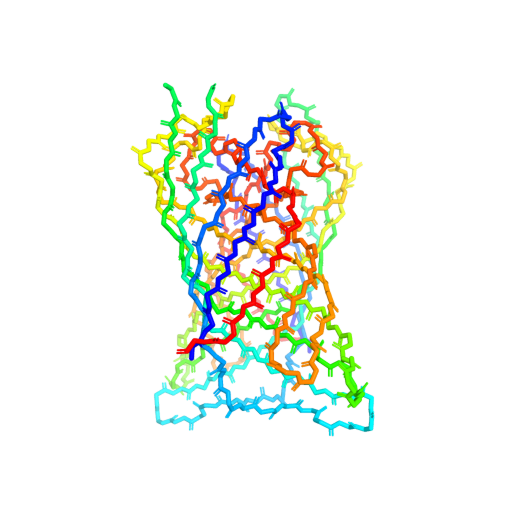49 1.00 36.45 74 SER B CA 1
ATOM 1688 C C . SER B 1 74 ? 32.039 59.644 9.719 1.00 36.31 74 SER B C 1
ATOM 1689 O O . SER B 1 74 ? 32.967 59.501 10.536 1.00 36.53 74 SER B O 1
ATOM 1692 N N . ILE B 1 75 ? 30.751 59.354 9.982 1.00 35.50 75 ILE B N 1
ATOM 1693 C CA . ILE B 1 75 ? 30.269 58.601 11.176 1.00 34.58 75 ILE B CA 1
ATOM 1694 C C . ILE B 1 75 ? 29.291 57.505 10.713 1.00 33.33 75 ILE B C 1
ATOM 1695 O O . ILE B 1 75 ? 28.337 57.812 10.011 1.00 33.47 75 ILE B O 1
ATOM 1700 N N . LYS B 1 76 ? 29.534 56.249 11.102 1.00 30.30 76 LYS B N 1
ATOM 1701 C CA . LYS B 1 76 ? 28.602 55.143 10.907 1.00 28.64 76 LYS B CA 1
ATOM 1702 C C . LYS B 1 76 ? 28.259 54.572 12.290 1.00 27.28 76 LYS B C 1
ATOM 1703 O O . LYS B 1 76 ? 29.144 53.986 12.921 1.00 26.71 76 LYS B O 1
ATOM 1709 N N . PRO B 1 77 ? 27.016 54.714 12.759 1.00 25.81 77 PRO B N 1
ATOM 1710 C CA . PRO B 1 77 ? 26.598 54.008 13.961 1.00 24.72 77 PRO B CA 1
ATOM 1711 C C . PRO B 1 77 ? 26.618 52.509 13.804 1.00 25.58 77 PRO B C 1
ATOM 1712 O O . PRO B 1 77 ? 26.436 51.983 12.684 1.00 24.61 77 PRO B O 1
ATOM 1716 N N . PHE B 1 78 ? 26.797 51.808 14.934 1.00 24.53 78 PHE B N 1
ATOM 1717 C CA . PHE B 1 78 ? 26.804 50.344 14.858 1.00 25.63 78 PHE B CA 1
ATOM 1718 C C . PHE B 1 78 ? 26.343 49.743 16.177 1.00 24.40 78 PHE B C 1
ATOM 1719 O O . PHE B 1 78 ? 26.454 50.374 17.227 1.00 22.97 78 PHE B O 1
ATOM 1727 N N . ILE B 1 79 ? 25.811 48.538 16.110 1.00 24.99 79 ILE B N 1
ATOM 1728 C CA . ILE B 1 79 ? 25.545 47.778 17.296 1.00 26.45 79 ILE B CA 1
ATOM 1729 C C . ILE B 1 79 ? 26.323 46.443 17.118 1.00 27.10 79 ILE B C 1
ATOM 1730 O O . ILE B 1 79 ? 26.628 46.022 15.970 1.00 26.62 79 ILE B O 1
ATOM 1735 N N . GLU B 1 80 ? 26.695 45.795 18.218 1.00 25.23 80 GLU B N 1
ATOM 1736 C CA . GLU B 1 80 ? 27.479 44.572 18.133 1.00 25.05 80 GLU B CA 1
ATOM 1737 C C . GLU B 1 80 ? 27.016 43.566 19.167 1.00 23.61 80 GLU B C 1
ATOM 1738 O O . GLU B 1 80 ? 26.487 43.955 20.236 1.00 22.44 80 GLU B O 1
ATOM 1744 N N . ALA B 1 81 ? 27.248 42.295 18.869 1.00 21.50 81 ALA B N 1
ATOM 1745 C CA . ALA B 1 81 ? 26.974 41.204 19.823 1.00 21.43 81 ALA B CA 1
ATOM 1746 C C . ALA B 1 81 ? 27.850 40.029 19.484 1.00 22.39 81 ALA B C 1
ATOM 1747 O O . ALA B 1 81 ? 28.162 39.777 18.289 1.00 22.96 81 ALA B O 1
ATOM 1749 N N . GLY B 1 82 ? 28.317 39.347 20.523 1.00 22.36 82 GLY B N 1
ATOM 1750 C CA . GLY B 1 82 ? 29.195 38.240 20.302 1.00 24.73 82 GLY B CA 1
ATOM 1751 C C . GLY B 1 82 ? 29.163 37.301 21.467 1.00 24.37 82 GLY B C 1
ATOM 1752 O O . GLY B 1 82 ? 28.771 37.694 22.571 1.00 22.66 82 GLY B O 1
ATOM 1753 N N . ILE B 1 83 ? 29.565 36.060 21.200 1.00 24.09 83 ILE B N 1
ATOM 1754 C CA . ILE B 1 83 ? 29.892 35.126 22.248 1.00 27.02 83 ILE B CA 1
ATOM 1755 C C . ILE B 1 83 ? 31.287 34.632 22.031 1.00 26.22 83 ILE B C 1
ATOM 1756 O O . ILE B 1 83 ? 31.650 34.219 20.909 1.00 27.04 83 ILE B O 1
ATOM 1761 N N . GLY B 1 84 ? 32.064 34.579 23.095 1.00 25.54 84 GLY B N 1
ATOM 1762 C CA . GLY B 1 84 ? 33.407 33.987 22.933 1.00 25.72 84 GLY B CA 1
ATOM 1763 C C . GLY B 1 84 ? 33.807 33.219 24.170 1.00 24.93 84 GLY B C 1
ATOM 1764 O O . GLY B 1 84 ? 32.943 32.771 24.938 1.00 22.24 84 GLY B O 1
ATOM 1765 N N . VAL B 1 85 ? 35.114 33.101 24.376 1.00 24.04 85 VAL B N 1
ATOM 1766 C CA . VAL B 1 85 ? 35.625 32.323 25.506 1.00 24.01 85 VAL B CA 1
ATOM 1767 C C . VAL B 1 85 ? 36.697 33.138 26.210 1.00 23.63 85 VAL B C 1
ATOM 1768 O O . VAL B 1 85 ? 37.347 33.977 25.574 1.00 23.17 85 VAL B O 1
ATOM 1772 N N . ALA B 1 86 ? 36.892 32.895 27.508 1.00 22.46 86 ALA B N 1
ATOM 1773 C CA . ALA B 1 86 ? 37.8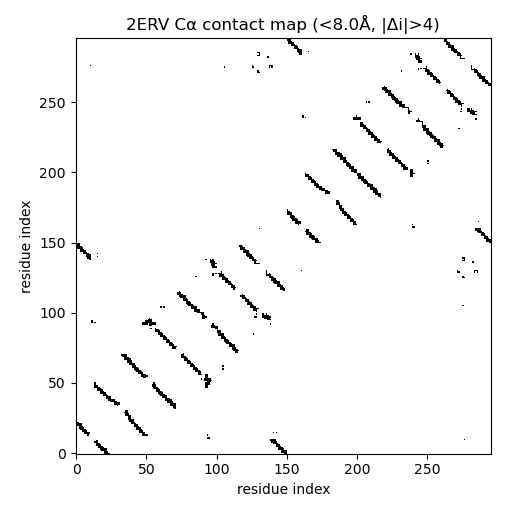17 33.711 28.311 1.00 21.72 86 ALA B CA 1
ATOM 1774 C C . ALA B 1 86 ? 38.447 32.748 29.324 1.00 22.76 86 ALA B C 1
ATOM 1775 O O . ALA B 1 86 ? 37.787 31.806 29.769 1.00 23.08 86 ALA B O 1
ATOM 1777 N N . ALA B 1 87 ? 39.717 32.972 29.673 1.00 22.48 87 ALA B N 1
ATOM 1778 C CA . ALA B 1 87 ? 40.333 32.234 30.773 1.00 21.75 87 ALA B CA 1
ATOM 1779 C C . ALA B 1 87 ? 40.766 33.237 31.809 1.00 21.25 87 ALA B C 1
ATOM 1780 O O . ALA B 1 87 ? 41.483 34.192 31.461 1.00 21.15 87 ALA B O 1
ATOM 1782 N N . PHE B 1 88 ? 40.382 33.036 33.066 1.00 21.86 88 PHE B N 1
ATOM 1783 C CA . PHE B 1 88 ? 40.794 33.964 34.146 1.00 22.80 88 PHE B CA 1
ATOM 1784 C C . PHE B 1 88 ? 42.006 33.433 34.883 1.00 24.02 88 PHE B C 1
ATOM 1785 O O . PHE B 1 88 ? 42.148 32.197 35.085 1.00 25.08 88 PHE B O 1
ATOM 1793 N N . SER B 1 89 ? 42.811 34.357 35.412 1.00 26.00 89 SER B N 1
ATOM 1794 C CA . SER B 1 89 ? 44.008 33.981 36.158 1.00 25.92 89 SER B CA 1
ATOM 1795 C C . SER B 1 89 ? 43.709 33.404 37.554 1.00 28.07 89 SER B C 1
ATOM 1796 O O . SER B 1 89 ? 44.615 32.884 38.222 1.00 27.87 89 SER B O 1
ATOM 1799 N N . GLY B 1 90 ? 42.468 33.533 38.024 1.00 28.39 90 GLY B N 1
ATOM 1800 C CA . GLY B 1 90 ? 42.036 32.848 39.292 1.00 30.21 90 GLY B CA 1
ATOM 1801 C C . GLY B 1 90 ? 40.513 32.784 39.290 1.00 31.81 90 GLY B C 1
ATOM 1802 O O . GLY B 1 90 ? 39.868 33.509 38.497 1.00 31.82 90 GLY B O 1
ATOM 1803 N N . THR B 1 91 ? 39.912 31.955 40.149 1.00 31.87 91 THR B N 1
ATOM 1804 C CA . THR B 1 91 ? 38.437 31.805 40.105 1.00 33.04 91 THR B CA 1
ATOM 1805 C C . THR B 1 91 ? 37.720 32.849 40.958 1.00 32.57 91 THR B C 1
ATOM 1806 O O . THR B 1 91 ? 36.522 33.057 40.838 1.00 34.36 91 THR B O 1
ATOM 1810 N N . ARG B 1 92 ? 38.464 33.527 41.810 1.00 32.54 92 ARG B N 1
ATOM 1811 C CA . ARG B 1 92 ? 37.887 34.598 42.632 1.00 32.25 92 ARG B CA 1
ATOM 1812 C C . ARG B 1 92 ? 38.263 35.973 42.016 1.00 31.62 92 ARG B C 1
ATOM 1813 O O . ARG B 1 92 ? 39.388 36.433 42.157 1.00 31.87 92 ARG B O 1
ATOM 1821 N N . VAL B 1 93 ? 37.317 36.631 41.360 1.00 29.27 93 VAL B N 1
ATOM 1822 C CA . VAL B 1 93 ? 37.621 37.876 40.667 1.00 28.78 93 VAL B CA 1
ATOM 1823 C C . VAL B 1 93 ? 36.654 38.885 41.270 1.00 29.21 93 VAL B C 1
ATOM 1824 O O . VAL B 1 93 ? 35.462 38.580 41.394 1.00 27.09 93 VAL B O 1
ATOM 1828 N N . GLY B 1 94 ? 37.157 40.055 41.687 1.00 29.05 94 GLY B N 1
ATOM 1829 C CA . GLY B 1 94 ? 36.294 41.020 42.372 1.00 30.04 94 GLY B CA 1
ATOM 1830 C C . GLY B 1 94 ? 35.645 40.351 43.576 1.00 30.35 94 GLY B C 1
ATOM 1831 O O . GLY B 1 94 ? 36.344 39.685 44.321 1.00 31.02 94 GLY B O 1
ATOM 1832 N N . ASP B 1 95 ? 34.331 40.516 43.762 1.00 29.74 95 ASP B N 1
ATOM 1833 C CA . ASP B 1 95 ? 33.620 39.879 44.867 1.00 30.09 95 ASP B CA 1
ATOM 1834 C C . ASP B 1 95 ? 33.078 38.520 44.498 1.00 28.35 95 ASP B C 1
ATOM 1835 O O . ASP B 1 95 ? 32.382 37.915 45.301 1.00 27.45 95 ASP B O 1
ATOM 1840 N N . GLN B 1 96 ? 33.426 38.025 43.305 1.00 26.69 96 GLN B N 1
ATOM 1841 C CA . GLN B 1 96 ? 32.699 36.911 42.661 1.00 25.23 96 GLN B CA 1
ATOM 1842 C C . GLN B 1 96 ? 33.529 35.653 42.719 1.00 26.02 96 GLN B C 1
ATOM 1843 O O . GLN B 1 96 ? 34.766 35.733 42.730 1.00 24.84 96 GLN B O 1
ATOM 1849 N N . ASN B 1 97 ? 32.846 34.504 42.736 1.00 24.67 97 ASN B N 1
ATOM 1850 C CA . ASN B 1 97 ? 33.506 33.207 42.628 1.00 25.17 97 ASN B CA 1
ATOM 1851 C C . ASN B 1 97 ? 32.998 32.542 41.364 1.00 24.47 97 ASN B C 1
ATOM 1852 O O . ASN B 1 97 ? 31.856 32.099 41.306 1.00 24.01 97 ASN B O 1
ATOM 1857 N N . LEU B 1 98 ? 33.821 32.530 40.313 1.00 24.25 98 LEU B N 1
ATOM 1858 C CA . LEU B 1 98 ? 33.367 32.036 39.002 1.00 24.67 98 LEU B CA 1
ATOM 1859 C C . LEU B 1 98 ? 33.368 30.502 38.971 1.00 25.02 98 LEU B C 1
ATOM 1860 O O . LEU B 1 98 ? 32.788 29.908 38.084 1.00 24.34 98 LEU B O 1
ATOM 1865 N N . GLY B 1 99 ? 34.058 29.875 39.930 1.00 25.69 99 GLY B N 1
ATOM 1866 C CA . GLY B 1 99 ? 34.131 28.404 40.036 1.00 26.40 99 GLY B CA 1
ATOM 1867 C C . GLY B 1 99 ? 35.165 27.853 39.089 1.00 27.99 99 GLY B C 1
ATOM 1868 O O . GLY B 1 99 ? 35.987 27.041 39.471 1.00 28.04 99 GLY B O 1
ATOM 1869 N N . SER B 1 100 ? 35.145 28.293 37.828 1.00 27.55 100 SER B N 1
ATOM 1870 C CA . SER B 1 100 ? 36.195 27.897 36.895 1.00 26.77 100 SER B CA 1
ATOM 1871 C C . SER B 1 100 ? 36.996 29.074 36.349 1.00 26.25 100 SER B C 1
ATOM 1872 O O . SER B 1 100 ? 36.516 30.212 36.303 1.00 25.33 100 SER B O 1
ATOM 1875 N N . SER B 1 101 ? 38.199 28.761 35.896 1.00 25.63 101 SER B N 1
ATOM 1876 C CA . SER B 1 101 ? 39.045 29.711 35.160 1.00 27.93 101 SER B CA 1
ATOM 1877 C C . SER B 1 101 ? 38.420 29.977 33.798 1.00 27.24 101 SER B C 1
ATOM 1878 O O . SER B 1 101 ? 38.348 31.120 33.363 1.00 27.79 101 SER B O 1
ATOM 1881 N N . LEU B 1 102 ? 38.000 28.912 33.117 1.00 26.61 102 LEU B N 1
ATOM 1882 C CA . LEU B 1 102 ? 37.456 29.029 31.765 1.00 25.72 102 LEU B CA 1
ATOM 1883 C C . LEU B 1 102 ? 36.015 29.425 31.853 1.00 24.63 102 LEU B C 1
ATOM 1884 O O . LEU B 1 102 ? 35.246 28.766 32.561 1.00 24.34 102 LEU B O 1
ATOM 1889 N N . ASN B 1 103 ? 35.618 30.457 31.104 1.00 23.93 103 ASN B N 1
ATOM 1890 C CA . ASN B 1 103 ? 34.228 30.921 31.123 1.00 23.37 103 ASN B CA 1
ATOM 1891 C C . ASN B 1 103 ? 33.830 31.363 29.716 1.00 24.15 103 ASN B C 1
ATOM 1892 O O . ASN B 1 103 ? 34.702 31.611 28.883 1.00 22.61 103 ASN B O 1
ATOM 1897 N N . PHE B 1 104 ? 32.532 31.468 29.441 1.00 22.69 104 PHE B N 1
ATOM 1898 C CA . PHE B 1 104 ? 32.083 32.115 28.203 1.00 22.83 104 PHE B CA 1
ATOM 1899 C C . PHE B 1 104 ? 32.144 33.649 28.371 1.00 23.64 104 PHE B C 1
ATOM 1900 O O . PHE B 1 104 ? 32.178 34.140 29.502 1.00 22.76 104 PHE B O 1
ATOM 1908 N N . GLU B 1 105 ? 32.238 34.384 27.259 1.00 24.39 105 GLU B N 1
ATOM 1909 C CA . GLU B 1 105 ? 32.177 35.822 27.233 1.00 24.85 105 GLU B CA 1
ATOM 1910 C C . GLU B 1 105 ? 30.948 36.180 26.391 1.00 25.41 105 GLU B C 1
ATOM 1911 O O . GLU B 1 105 ? 30.946 35.899 25.198 1.00 26.76 105 GLU B O 1
ATOM 1917 N N . ASP B 1 106 ? 29.894 36.747 26.988 1.00 22.63 106 ASP B N 1
ATOM 1918 C CA . ASP B 1 106 ? 28.723 37.180 26.188 1.00 23.22 106 ASP B CA 1
ATOM 1919 C C . ASP B 1 106 ? 28.775 38.671 26.166 1.00 23.36 106 ASP B C 1
ATOM 1920 O O . ASP B 1 106 ? 28.917 39.274 27.255 1.00 21.45 106 ASP B O 1
ATOM 1925 N N . ARG B 1 107 ? 28.625 39.300 24.986 1.00 22.84 107 ARG B N 1
ATOM 1926 C CA . ARG B 1 107 ? 28.717 40.768 24.947 1.00 25.53 107 ARG B CA 1
ATOM 1927 C C . ARG B 1 107 ? 27.734 41.405 23.995 1.00 24.49 107 ARG B C 1
ATOM 1928 O O . ARG B 1 107 ? 27.325 40.802 23.002 1.00 25.16 107 ARG B O 1
ATOM 1936 N N . ILE B 1 108 ? 27.372 42.629 24.335 1.00 23.51 108 ILE B N 1
ATOM 1937 C CA . ILE B 1 108 ? 26.688 43.541 23.417 1.00 25.09 108 ILE B CA 1
ATOM 1938 C C . ILE B 1 108 ? 27.334 44.917 23.434 1.00 24.24 108 ILE B C 1
ATOM 1939 O O . ILE B 1 108 ? 27.962 45.312 24.417 1.00 26.30 108 ILE B O 1
ATOM 1944 N N . GLY B 1 109 ? 27.110 45.712 22.402 1.00 23.72 109 GLY B N 1
ATOM 1945 C CA . GLY B 1 109 ? 27.773 46.994 22.414 1.00 23.31 109 GLY B CA 1
ATOM 1946 C C . GLY B 1 109 ? 27.158 47.888 21.371 1.00 23.18 109 GLY B C 1
ATOM 1947 O O . GLY B 1 109 ? 26.379 47.433 20.556 1.00 22.63 109 GLY B O 1
ATOM 1948 N N . ALA B 1 110 ? 27.480 49.170 21.446 1.00 23.50 110 ALA B N 1
ATOM 1949 C CA . ALA B 1 110 ? 26.991 50.149 20.459 1.00 23.77 110 ALA B CA 1
ATOM 1950 C C . ALA B 1 110 ? 28.009 51.264 20.345 1.00 23.89 110 ALA B C 1
ATOM 1951 O O . ALA B 1 110 ? 28.708 51.605 21.335 1.00 23.33 110 ALA B O 1
ATOM 1953 N N . GLY B 1 111 ? 28.115 51.860 19.163 1.00 23.36 111 GLY B N 1
ATOM 1954 C CA . GLY B 1 111 ? 29.007 52.992 19.069 1.00 23.96 111 GLY B CA 1
ATOM 1955 C C . GLY B 1 111 ? 29.017 53.689 17.736 1.00 24.26 111 GLY B C 1
ATOM 1956 O O . GLY B 1 111 ? 28.061 53.572 16.968 1.00 24.72 111 GLY B O 1
ATOM 1957 N N . LEU B 1 112 ? 30.072 54.449 17.479 1.00 24.37 112 LEU B N 1
ATOM 1958 C CA . LEU B 1 112 ? 30.194 55.188 16.222 1.00 26.68 112 LEU B CA 1
ATOM 1959 C C . LEU B 1 112 ? 31.533 54.858 15.581 1.00 26.14 112 LEU B C 1
ATOM 1960 O O . LEU B 1 112 ? 32.571 54.901 16.263 1.00 25.63 112 LEU B O 1
ATOM 1965 N N . LYS B 1 113 ? 31.524 54.477 14.313 1.00 26.19 113 LYS B N 1
ATOM 1966 C CA . LYS B 1 113 ? 32.786 54.301 13.610 1.00 27.65 113 LYS B CA 1
ATOM 1967 C C . LYS B 1 113 ? 33.028 55.555 12.765 1.00 28.73 113 LYS B C 1
ATOM 1968 O O . LYS B 1 113 ? 32.120 56.009 12.051 1.00 28.28 113 LYS B O 1
ATOM 1974 N N . PHE B 1 114 ? 34.242 56.097 12.823 1.00 29.44 114 PHE B N 1
ATOM 1975 C CA . PHE B 1 114 ? 34.561 57.339 12.102 1.00 30.65 114 PHE B CA 1
ATOM 1976 C C . PHE B 1 114 ? 35.218 57.033 10.760 1.00 31.94 114 PHE B C 1
ATOM 1977 O O . PHE B 1 114 ? 35.661 55.909 10.528 1.00 31.39 114 PHE B O 1
ATOM 1985 N N . ALA B 1 115 ? 35.275 58.027 9.863 1.00 33.59 115 ALA B N 1
ATOM 1986 C CA . ALA B 1 115 ? 35.827 57.793 8.536 1.00 34.44 115 ALA B CA 1
ATOM 1987 C C . ALA B 1 115 ? 37.312 57.493 8.572 1.00 35.46 115 ALA B C 1
ATOM 1988 O O . ALA B 1 115 ? 37.836 56.840 7.669 1.00 36.70 115 ALA B O 1
ATOM 1990 N N . ASN B 1 116 ? 38.016 57.948 9.599 1.00 35.86 116 ASN B N 1
ATOM 1991 C CA . ASN B 1 116 ? 39.435 57.564 9.713 1.00 36.85 116 ASN B CA 1
ATOM 1992 C C . ASN B 1 116 ? 39.686 56.155 10.341 1.00 35.95 116 ASN B C 1
ATOM 1993 O O . ASN B 1 116 ? 40.809 55.834 10.721 1.00 36.82 116 ASN B O 1
ATOM 1998 N N . GLY B 1 117 ? 38.640 55.335 10.425 1.00 34.36 117 GLY B N 1
ATOM 1999 C CA . GLY B 1 117 ? 38.758 53.954 10.928 1.00 32.64 117 GLY B CA 1
ATOM 2000 C C . GLY B 1 117 ? 38.646 53.805 12.445 1.00 30.61 117 GLY B C 1
ATOM 2001 O O . GLY B 1 117 ? 38.577 52.672 12.956 1.00 29.68 117 GLY B O 1
ATOM 2002 N N . GLN B 1 118 ? 38.656 54.927 13.166 1.00 29.68 118 GLN B N 1
ATOM 2003 C CA . GLN B 1 118 ? 38.545 54.890 14.642 1.00 29.24 118 GLN B CA 1
ATOM 2004 C C . GLN B 1 118 ? 37.113 54.690 15.070 1.00 28.53 118 GLN B C 1
ATOM 2005 O O . GLN B 1 118 ? 36.194 55.018 14.333 1.00 28.62 118 GLN B O 1
ATOM 2011 N N . SER B 1 119 ? 36.913 54.182 16.272 1.00 27.57 119 SER B N 1
ATOM 2012 C CA . SER B 1 119 ? 35.571 54.062 16.799 1.00 27.79 119 SER B CA 1
ATOM 2013 C C . SER B 1 119 ? 35.546 54.255 18.313 1.00 26.44 119 SER B C 1
ATOM 2014 O O . SER B 1 119 ? 36.564 54.117 18.981 1.00 25.39 119 SER B O 1
ATOM 2017 N N . VAL B 1 120 ? 34.381 54.615 18.810 1.00 25.80 120 VAL B N 1
ATOM 2018 C CA . VAL B 1 120 ? 34.118 54.836 20.242 1.00 25.21 120 VAL B CA 1
ATOM 2019 C C . VAL B 1 120 ? 32.764 54.223 20.550 1.00 24.16 120 VAL B C 1
ATOM 2020 O O . VAL B 1 120 ? 31.865 54.189 19.696 1.00 22.47 120 VAL B O 1
ATOM 2024 N N . GLY B 1 121 ? 32.586 53.704 21.758 1.00 23.35 121 GLY B N 1
ATOM 2025 C CA . GLY B 1 121 ? 31.310 5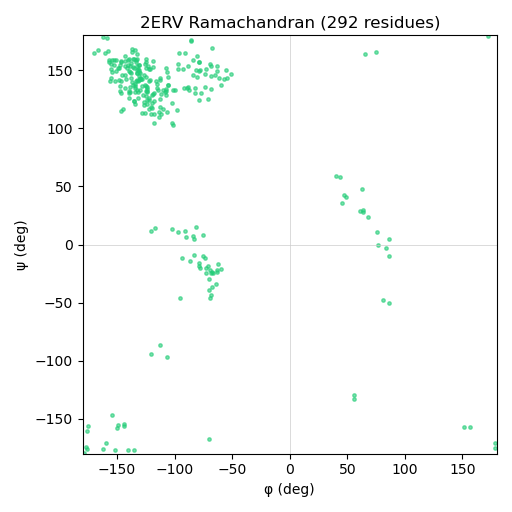3.114 22.013 1.00 23.43 121 GLY B CA 1
ATOM 2026 C C . GLY B 1 121 ? 31.236 52.640 23.426 1.00 24.14 121 GLY B C 1
ATOM 2027 O O . GLY B 1 121 ? 32.114 52.962 24.239 1.00 24.85 121 GLY B O 1
ATOM 2028 N N . VAL B 1 122 ? 30.134 51.970 23.729 1.00 25.03 122 VAL B N 1
ATOM 2029 C CA . VAL B 1 122 ? 29.904 51.398 25.044 1.00 25.06 122 VAL B CA 1
ATOM 2030 C C . VAL B 1 122 ? 29.700 49.886 24.849 1.00 25.94 122 VAL B C 1
ATOM 2031 O O . VAL B 1 122 ? 29.308 49.418 23.767 1.00 24.31 122 VAL B O 1
ATOM 2035 N N . ARG B 1 123 ? 30.066 49.133 25.869 1.00 26.31 123 ARG B N 1
ATOM 2036 C CA . ARG B 1 123 ? 29.978 47.679 25.800 1.00 27.62 123 ARG B CA 1
ATOM 2037 C C . ARG B 1 123 ? 29.546 47.141 27.154 1.00 25.52 123 ARG B C 1
ATOM 2038 O O . ARG B 1 123 ? 29.994 47.663 28.190 1.00 25.99 123 ARG B O 1
ATOM 2046 N N . ALA B 1 124 ? 28.703 46.099 27.146 1.00 24.23 124 ALA B N 1
ATOM 2047 C CA . ALA B 1 124 ? 28.337 45.333 28.339 1.00 22.50 124 ALA B CA 1
ATOM 2048 C C . ALA B 1 124 ? 28.781 43.880 28.108 1.00 22.71 124 ALA B C 1
ATOM 2049 O O . ALA B 1 124 ? 28.374 43.283 27.090 1.00 21.24 124 ALA B O 1
ATOM 2051 N N . ILE B 1 125 ? 29.645 43.345 28.995 1.00 21.51 125 ILE B N 1
ATOM 2052 C CA . ILE B 1 125 ? 30.160 41.981 28.801 1.00 22.21 125 ILE B CA 1
ATOM 2053 C C . ILE B 1 125 ? 29.888 41.205 30.057 1.00 22.55 125 ILE B C 1
ATOM 2054 O O . ILE B 1 125 ? 30.055 41.733 31.184 1.00 22.35 125 ILE B O 1
ATOM 2059 N N . HIS B 1 126 ? 29.435 39.961 29.886 1.00 21.72 126 HIS B N 1
ATOM 2060 C CA . HIS B 1 126 ? 29.159 39.089 31.014 1.00 20.93 126 HIS B CA 1
ATOM 2061 C C . HIS B 1 126 ? 29.973 37.788 30.863 1.00 21.99 126 HIS B C 1
ATOM 2062 O O . HIS B 1 126 ? 30.019 37.191 29.753 1.00 20.65 126 HIS B O 1
ATOM 2069 N N . TYR B 1 127 ? 30.621 37.359 31.949 1.00 20.21 127 TYR B N 1
ATOM 2070 C CA . TYR B 1 127 ? 31.354 36.123 31.879 1.00 21.11 127 TYR B CA 1
ATOM 2071 C C . TYR B 1 127 ? 30.758 35.121 32.891 1.00 21.25 127 TYR B C 1
ATOM 2072 O O . TYR B 1 127 ? 30.648 35.468 34.074 1.00 20.01 127 TYR B O 1
ATOM 2081 N N . SER B 1 128 ? 30.449 33.896 32.452 1.00 21.49 128 SER B N 1
ATOM 2082 C CA . SER B 1 128 ? 30.096 32.795 33.364 1.00 21.75 128 SER B CA 1
ATOM 2083 C C . SER B 1 128 ? 30.230 31.452 32.646 1.00 22.15 128 SER B C 1
ATOM 2084 O O . SER B 1 128 ? 30.653 31.401 31.528 1.00 22.11 128 SER B O 1
ATOM 2087 N N . ASN B 1 129 ? 29.864 30.355 33.294 1.00 22.79 129 ASN B N 1
ATOM 2088 C CA . ASN B 1 129 ? 30.209 29.050 32.730 1.00 23.94 129 ASN B CA 1
ATOM 2089 C C . ASN B 1 129 ? 28.970 28.180 32.446 1.00 23.65 129 ASN B C 1
ATOM 2090 O O . ASN B 1 129 ? 29.108 26.980 32.163 1.00 24.53 129 ASN B O 1
ATOM 2095 N N . ALA B 1 130 ? 27.767 28.775 32.516 1.00 21.49 130 ALA B N 1
ATOM 2096 C CA . ALA B 1 130 ? 26.498 28.072 32.238 1.00 23.96 130 ALA B CA 1
ATOM 2097 C C . ALA B 1 130 ? 26.184 26.952 33.203 1.00 25.24 130 ALA B C 1
ATOM 2098 O O . ALA B 1 130 ? 25.493 25.979 32.850 1.00 26.35 130 ALA B O 1
ATOM 2100 N N . GLY B 1 131 ? 26.653 27.112 34.430 1.00 27.07 131 GLY B N 1
ATOM 2101 C CA . GLY B 1 131 ? 26.440 26.141 35.481 1.00 29.70 131 GLY B CA 1
ATOM 2102 C C . GLY B 1 131 ? 27.311 24.919 35.358 1.00 31.04 131 GLY B C 1
ATOM 2103 O O . GLY B 1 131 ? 27.086 23.923 36.060 1.00 32.77 131 GLY B O 1
ATOM 2104 N N . LEU B 1 132 ? 28.304 24.964 34.474 1.00 31.15 132 LEU B N 1
ATOM 2105 C CA . LEU B 1 132 ? 29.273 23.854 34.369 1.00 30.22 132 LEU B CA 1
ATOM 2106 C C . LEU B 1 132 ? 30.218 23.683 35.588 1.00 30.93 132 LEU B C 1
ATOM 2107 O O . LEU B 1 132 ? 30.752 22.574 35.851 1.00 30.60 132 LEU B O 1
ATOM 2112 N N . LYS B 1 133 ? 30.437 24.765 36.331 1.00 29.45 133 LYS B N 1
ATOM 2113 C CA . LYS B 1 133 ? 31.243 24.646 37.553 1.00 28.23 133 LYS B CA 1
ATOM 2114 C C . LYS B 1 133 ? 30.739 25.626 38.607 1.00 27.83 133 LYS B C 1
ATOM 2115 O O . LYS B 1 133 ? 30.844 26.843 38.458 1.00 27.37 133 LYS B O 1
ATOM 2121 N N . GLN B 1 134 ? 30.218 25.085 39.692 1.00 27.47 134 GLN B N 1
ATOM 2122 C CA . GLN B 1 134 ? 29.645 25.868 40.772 1.00 28.10 134 GLN B CA 1
ATOM 2123 C C . GLN B 1 134 ? 30.735 26.657 41.517 1.00 27.75 134 GLN B C 1
ATOM 2124 O O . GLN B 1 134 ? 31.887 26.219 41.497 1.00 26.93 134 GLN B O 1
ATOM 2130 N N . PRO B 1 135 ? 30.412 27.800 42.149 1.00 26.98 135 PRO B N 1
ATOM 2131 C CA . PRO B 1 135 ? 29.086 28.392 42.156 1.00 26.86 135 PRO B CA 1
ATOM 2132 C C . PRO B 1 135 ? 28.773 29.268 40.943 1.00 26.73 135 PRO B C 1
ATOM 2133 O O . PRO B 1 135 ? 27.738 29.894 40.931 1.00 28.41 135 PRO B O 1
ATOM 2137 N N . ASN B 1 136 ? 29.642 29.291 39.938 1.00 26.76 136 ASN B N 1
ATOM 2138 C CA . ASN B 1 136 ? 29.371 30.072 38.713 1.00 27.15 136 ASN B CA 1
ATOM 2139 C C . ASN B 1 136 ? 28.721 31.435 39.005 1.00 26.38 136 ASN B C 1
ATOM 2140 O O . ASN B 1 136 ? 27.628 31.692 38.520 1.00 26.89 136 ASN B O 1
ATOM 2145 N N . ASP B 1 137 ? 29.373 32.297 39.789 1.00 25.95 137 ASP B N 1
ATOM 2146 C CA . ASP B 1 137 ? 28.770 33.594 40.212 1.00 26.49 137 ASP B CA 1
ATOM 2147 C C . ASP B 1 137 ? 28.673 34.563 39.005 1.00 25.85 137 ASP B C 1
ATOM 2148 O O . ASP B 1 137 ? 27.781 35.407 38.936 1.00 24.82 137 ASP B O 1
ATOM 2153 N N . GLY B 1 138 ? 29.590 34.411 38.064 1.00 25.33 138 GLY B N 1
ATOM 2154 C CA . GLY B 1 138 ? 29.633 35.282 36.898 1.00 24.11 138 GLY B CA 1
ATOM 2155 C C . GLY B 1 138 ? 30.184 36.645 37.282 1.00 24.28 138 GLY B C 1
ATOM 2156 O O . GLY B 1 138 ? 30.270 36.995 38.453 1.00 23.84 138 GLY B O 1
ATOM 2157 N N . ILE B 1 139 ? 30.550 37.445 36.287 1.00 23.19 139 ILE B N 1
ATOM 2158 C CA . ILE B 1 139 ? 31.002 38.800 36.593 1.00 22.79 139 ILE B CA 1
ATOM 2159 C C . ILE B 1 139 ? 30.748 39.588 35.336 1.00 22.67 139 ILE B C 1
ATOM 2160 O O . ILE B 1 139 ? 30.753 39.022 34.229 1.00 22.10 139 ILE B O 1
ATOM 2165 N N . GLU B 1 140 ? 30.508 40.876 35.489 1.00 22.73 140 GLU B N 1
ATOM 2166 C CA . GLU B 1 140 ? 30.233 41.704 34.315 1.00 22.41 140 GLU B CA 1
ATOM 2167 C C . GLU B 1 140 ? 31.164 42.885 34.234 1.00 22.81 140 GLU B C 1
ATOM 2168 O O . GLU B 1 140 ? 31.699 43.322 35.261 1.00 22.19 140 GLU B O 1
ATOM 2174 N N . SER B 1 141 ? 31.291 43.449 33.030 1.00 21.22 141 SER B N 1
ATOM 2175 C CA . SER B 1 141 ? 32.048 44.677 32.881 1.00 22.14 141 SER B CA 1
ATOM 2176 C C . SER B 1 141 ? 31.225 45.597 31.987 1.00 22.29 141 SER B C 1
ATOM 2177 O O . SER B 1 141 ? 30.923 45.239 30.847 1.00 21.26 141 SER B O 1
ATOM 2180 N N . TYR B 1 142 ? 30.920 46.799 32.479 1.00 22.43 142 TYR B N 1
ATOM 2181 C CA . TYR B 1 142 ? 30.198 47.833 31.684 1.00 22.01 142 TYR B CA 1
ATOM 2182 C C . TYR B 1 142 ? 31.166 48.967 31.360 1.00 22.69 142 TYR B C 1
ATOM 2183 O O . TYR B 1 142 ? 31.645 49.623 32.278 1.00 22.46 142 TYR B O 1
ATOM 2192 N N . SER B 1 143 ? 31.464 49.200 30.081 1.00 22.98 143 SER B N 1
ATOM 2193 C CA . SER B 1 143 ? 32.659 49.935 29.719 1.00 24.18 143 SER B CA 1
ATOM 2194 C C . SER B 1 143 ? 32.458 50.911 28.556 1.00 25.65 143 SER B C 1
ATOM 2195 O O . SER B 1 143 ? 31.488 50.809 27.810 1.00 24.80 143 SER B O 1
ATOM 2198 N N . LEU B 1 144 ? 33.352 51.895 28.487 1.00 26.29 144 LEU B N 1
ATOM 2199 C CA . LEU B 1 144 ? 33.479 52.808 27.386 1.00 28.33 144 LEU B CA 1
ATOM 2200 C C . LEU B 1 144 ? 34.775 52.407 26.679 1.00 27.49 144 LEU B C 1
ATOM 2201 O O . LEU B 1 144 ? 35.787 52.235 27.342 1.00 26.49 144 LEU B O 1
ATOM 2206 N N . PHE B 1 145 ? 34.737 52.254 25.356 1.00 26.85 145 PHE B N 1
ATOM 2207 C CA . PHE B 1 145 ? 35.938 51.810 24.614 1.00 27.18 145 PHE B CA 1
ATOM 2208 C C . PHE B 1 145 ? 36.280 52.782 23.519 1.00 27.38 145 PHE B C 1
ATOM 2209 O O . PHE B 1 145 ? 35.412 53.553 23.082 1.00 28.22 145 PHE B O 1
ATOM 2217 N N . TYR B 1 146 ? 37.559 52.763 23.121 1.00 27.67 146 TYR B N 1
ATOM 2218 C CA . TYR B 1 146 ? 38.072 53.503 21.964 1.00 28.77 146 TYR B CA 1
ATOM 2219 C C . TYR B 1 146 ? 39.003 52.581 21.173 1.00 28.13 146 TYR B C 1
ATOM 2220 O O . TYR B 1 146 ? 39.805 51.839 21.756 1.00 27.64 146 TYR B O 1
ATOM 2229 N N . LYS B 1 147 ? 38.875 52.609 19.857 1.00 27.12 147 LYS B N 1
ATOM 2230 C CA . LYS B 1 147 ? 39.623 51.720 18.989 1.00 27.80 147 LYS B CA 1
ATOM 2231 C C . LYS B 1 147 ? 40.270 52.566 17.884 1.00 27.94 147 LYS B C 1
ATOM 2232 O O . LYS B 1 147 ? 39.623 53.481 17.369 1.00 26.80 147 LYS B O 1
ATOM 2238 N N . ILE B 1 148 ? 41.481 52.201 17.478 1.00 28.49 148 ILE B N 1
ATOM 2239 C CA . ILE B 1 148 ? 42.242 52.931 16.446 1.00 30.55 148 ILE B CA 1
ATOM 2240 C C . ILE B 1 148 ? 42.910 51.906 15.532 1.00 30.31 148 ILE B C 1
ATOM 2241 O O . ILE B 1 148 ? 43.482 50.918 16.003 1.00 29.13 148 ILE B O 1
ATOM 2246 N N . PRO B 1 149 ? 42.848 52.108 14.223 1.00 31.76 149 PRO B N 1
ATOM 2247 C CA . PRO B 1 149 ? 43.469 51.134 13.302 1.00 33.07 149 PRO B CA 1
ATOM 2248 C C . PRO B 1 149 ? 44.980 51.198 13.471 1.00 34.08 149 PRO B C 1
ATOM 2249 O O . PRO B 1 149 ? 45.505 52.269 13.755 1.00 35.52 149 PRO B O 1
ATOM 2253 N N . ILE B 1 150 ? 45.677 50.075 13.350 1.00 34.72 150 ILE B N 1
ATOM 2254 C CA . ILE B 1 150 ? 47.126 50.094 13.530 1.00 37.01 150 ILE B CA 1
ATOM 2255 C C . ILE B 1 150 ? 47.829 49.534 12.306 1.00 37.34 150 ILE B C 1
ATOM 2256 O O . ILE B 1 150 ? 49.063 49.401 12.287 1.00 37.94 150 ILE B O 1
#

GO terms:
  GO:0046493 lipid A metabolic process (P, IDA)
  GO:0009279 cell outer membrane (C, IDA)
  GO:0016020 membrane (C, IDA)
  GO:0042803 protein homodimerization activity (F, IDA)
  GO:0008653 lipopolysaccharide metabolic process (P, IDA)
  GO:0050528 acyloxyacyl hydrolase activity (F, IDA)

Sequence (296 aa):
ADVSAAVGATGQSGMTYRLGLSWDWDKSWWQTSTGRLTGYWDAGYTYWEGGDEGAGKHSLSFAPVFVYEFAGDSIKPFIEAGIGVAAFSGTRVGDQNLGSSLNFEDRIGAGLKFANGQSVGVRAIHYSNAGLKQPNDGIESYSLFYKIPIADVSAAVGATGQSGMTYRLGLSWDWDKSWWQTSTGRLTGYWDAGYTYWEGAGKHSLSFAPVFVYEFAGDSIKPFIEAGIGVAAFSGTRVGDQNLGSSLNFEDRIGAGLKFANGQSVGVRAIHYSNAGLKQPNDGIESYSLFYKIPI

Organism: Pseudomonas aeruginosa (strain ATCC 15692 / DSM 22644 / CIP 104116 / JCM 14847 / LMG 12228 / 1C / PRS 101 / PAO1) (NCBI:txid208964)

CATH classification: 2.40.160.20

Radius of gyration: 20.6 Å; Cα contacts (8 Å, |Δi|>4): 936; chains: 2; bounding box: 44×54×47 Å

B-factor: mean 30.27, std 7.79, range [18.79, 66.88]

Nearest PDB structures (foldseek):
  2erv-assembly2_B  TM=1.007E+00  e=6.731E-26  Pseudomonas aeruginosa
  2erv-assembly1_A  TM=1.006E+00  e=7.932E-24  Pseudomonas aeruginosa
  8qn4-assembly1_F  TM=4.084E-01  e=3.777E-01  Escherichia coli K-12
  2guf-assembly1_A  TM=2.958E-01  e=5.073E-01  Escherichia coli
  4b7o-assembly1_A  TM=3.273E-01  e=2.836E+00  Neisseria meningitidis